Protein AF-A0A6J8AM69-F1 (afdb_monomer_lite)

Structure (mmCIF, N/CA/C/O backbone):
data_AF-A0A6J8AM69-F1
#
_entry.id   AF-A0A6J8AM69-F1
#
loop_
_atom_site.group_PDB
_atom_site.id
_atom_site.type_symbol
_atom_site.label_atom_id
_atom_site.label_alt_id
_atom_site.label_comp_id
_atom_site.label_asym_id
_atom_site.label_entity_id
_atom_site.label_seq_id
_atom_site.pdbx_PDB_ins_code
_atom_site.Cartn_x
_atom_site.Cartn_y
_atom_site.Cartn_z
_atom_site.occupancy
_atom_site.B_iso_or_equiv
_atom_site.auth_seq_id
_atom_site.auth_comp_id
_atom_site.auth_asym_id
_atom_site.auth_atom_id
_atom_site.pdbx_PDB_model_num
ATOM 1 N N . MET A 1 1 ? 6.890 -11.427 -60.049 1.00 40.44 1 MET A N 1
ATOM 2 C CA . MET A 1 1 ? 6.418 -10.603 -61.189 1.00 40.44 1 MET A CA 1
ATOM 3 C C . MET A 1 1 ? 7.578 -10.510 -62.169 1.00 40.44 1 MET A C 1
ATOM 5 O O . MET A 1 1 ? 8.607 -9.987 -61.789 1.00 40.44 1 MET A O 1
ATOM 9 N N . LYS A 1 2 ? 7.628 -11.359 -63.200 1.00 43.06 2 LYS A N 1
ATOM 10 C CA . LYS A 1 2 ? 7.094 -11.147 -64.563 1.00 43.06 2 LYS A CA 1
ATOM 11 C C . LYS A 1 2 ? 7.595 -9.855 -65.239 1.00 43.06 2 LYS A C 1
ATOM 13 O O . LYS A 1 2 ? 7.095 -8.789 -64.921 1.00 43.06 2 LYS A O 1
ATOM 18 N N . VAL A 1 3 ? 8.498 -10.066 -66.207 1.00 47.78 3 VAL A N 1
ATOM 19 C CA . VAL A 1 3 ? 8.502 -9.537 -67.588 1.00 47.78 3 VAL A CA 1
ATOM 20 C C . VAL A 1 3 ? 8.541 -8.016 -67.769 1.00 47.78 3 VAL A C 1
ATOM 22 O O . VAL A 1 3 ? 7.568 -7.333 -67.468 1.00 47.78 3 VAL A O 1
ATOM 25 N N . SER A 1 4 ? 9.598 -7.522 -68.424 1.00 53.22 4 SER A N 1
ATOM 26 C CA . SER A 1 4 ? 9.476 -6.763 -69.685 1.00 53.22 4 SER A CA 1
ATOM 27 C C . SER A 1 4 ? 10.851 -6.532 -70.308 1.00 53.22 4 SER A C 1
ATOM 29 O O . SER A 1 4 ? 11.580 -5.619 -69.923 1.00 53.22 4 SER A O 1
ATOM 31 N N . ASP A 1 5 ? 11.157 -7.377 -71.290 1.00 58.16 5 ASP A N 1
ATOM 32 C CA . ASP A 1 5 ? 12.017 -7.053 -72.422 1.00 58.16 5 ASP A CA 1
ATOM 33 C C . ASP A 1 5 ? 11.471 -5.818 -73.152 1.00 58.16 5 ASP A C 1
ATOM 35 O O . ASP A 1 5 ? 10.254 -5.656 -73.297 1.00 58.16 5 ASP A O 1
ATOM 39 N N . LYS A 1 6 ? 12.365 -4.944 -73.624 1.00 59.25 6 LYS A N 1
ATOM 40 C CA . LYS A 1 6 ? 12.025 -3.949 -74.643 1.00 59.25 6 LYS A CA 1
ATOM 41 C C . LYS A 1 6 ? 13.203 -3.687 -75.578 1.00 59.25 6 LYS A C 1
ATOM 43 O O . LYS A 1 6 ? 14.124 -2.933 -75.280 1.00 59.25 6 LYS A O 1
ATOM 48 N N . ASP A 1 7 ? 13.094 -4.398 -76.685 1.00 56.44 7 ASP A N 1
ATOM 49 C CA . ASP A 1 7 ? 13.580 -4.199 -78.045 1.00 56.44 7 ASP A CA 1
ATOM 50 C C . ASP A 1 7 ? 14.045 -2.788 -78.474 1.00 56.44 7 ASP A C 1
ATOM 52 O O . ASP A 1 7 ? 13.362 -1.782 -78.286 1.00 56.44 7 ASP A O 1
ATOM 56 N N . GLU A 1 8 ? 15.200 -2.802 -79.157 1.00 55.22 8 GLU A N 1
ATOM 57 C CA . GLU A 1 8 ? 15.375 -2.397 -80.565 1.00 55.22 8 GLU A CA 1
ATOM 58 C C . GLU A 1 8 ? 15.240 -0.907 -80.957 1.00 55.22 8 GLU A C 1
ATOM 60 O O . GLU A 1 8 ? 14.166 -0.307 -80.931 1.00 55.22 8 GLU A O 1
ATOM 65 N N . LYS A 1 9 ? 16.341 -0.341 -81.484 1.00 54.78 9 LYS A N 1
ATOM 66 C CA . LYS A 1 9 ? 16.403 0.121 -82.888 1.00 54.78 9 LYS A CA 1
ATOM 67 C C . LYS A 1 9 ? 17.810 0.545 -83.312 1.00 54.78 9 LYS A C 1
ATOM 69 O O . LYS A 1 9 ? 18.352 1.557 -82.870 1.00 54.78 9 LYS A O 1
ATOM 74 N N . GLU A 1 10 ? 18.360 -0.242 -84.234 1.00 53.06 10 GLU A N 1
ATOM 75 C CA . GLU A 1 10 ? 19.444 0.138 -85.134 1.00 53.06 10 GLU A CA 1
ATOM 76 C C . GLU A 1 10 ? 19.032 1.332 -86.010 1.00 53.06 10 GLU A C 1
ATOM 78 O O . GLU A 1 10 ? 17.923 1.387 -86.537 1.00 53.06 10 GLU A O 1
ATOM 83 N N . SER A 1 11 ? 19.966 2.252 -86.248 1.00 57.19 11 SER A N 1
ATOM 84 C CA . SER A 1 11 ? 19.879 3.222 -87.341 1.00 57.19 11 SER A CA 1
ATOM 85 C C . SER A 1 11 ? 21.251 3.366 -87.991 1.00 57.19 11 SER A C 1
ATOM 87 O O . SER A 1 11 ? 22.091 4.162 -87.568 1.00 57.19 11 SER A O 1
ATOM 89 N N . LYS A 1 12 ? 21.468 2.571 -89.045 1.00 57.41 12 LYS A N 1
ATOM 90 C CA . LYS A 1 12 ? 22.507 2.780 -90.058 1.00 57.41 12 LYS A CA 1
ATOM 91 C C . LYS A 1 12 ? 22.137 4.006 -90.890 1.00 57.41 12 LYS A C 1
ATOM 93 O O . LYS A 1 12 ? 21.142 3.973 -91.606 1.00 57.41 12 LYS A O 1
ATOM 98 N N . PHE A 1 13 ? 22.990 5.025 -90.904 1.00 49.12 13 PHE A N 1
ATOM 99 C CA . PHE A 1 13 ? 23.049 5.937 -92.042 1.00 49.12 13 PHE A CA 1
ATOM 100 C C . PHE A 1 13 ? 24.503 6.256 -92.372 1.00 49.12 13 PHE A C 1
ATOM 102 O O . PHE A 1 13 ? 25.265 6.769 -91.555 1.00 49.12 13 PHE A O 1
ATOM 109 N N . THR A 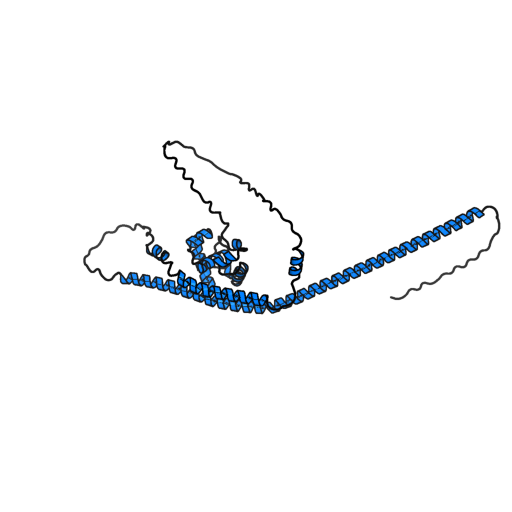1 14 ? 24.889 5.859 -93.578 1.00 51.06 14 THR A N 1
ATOM 110 C CA . THR A 1 14 ? 26.170 6.145 -94.211 1.00 51.06 14 THR A CA 1
ATOM 111 C C . THR A 1 14 ? 26.010 7.435 -94.999 1.00 51.06 14 THR A C 1
ATOM 113 O O . THR A 1 14 ? 25.132 7.507 -95.844 1.00 51.06 14 THR A O 1
ATOM 116 N N . HIS A 1 15 ? 26.873 8.429 -94.790 1.00 46.34 15 HIS A N 1
ATOM 117 C CA . HIS A 1 15 ? 27.193 9.378 -95.854 1.00 46.34 15 HIS A CA 1
ATOM 118 C C . HIS A 1 15 ? 28.668 9.774 -95.817 1.00 46.34 15 HIS A C 1
ATOM 120 O O . HIS A 1 15 ? 29.221 10.232 -94.822 1.00 46.34 15 HIS A O 1
ATOM 126 N N . ARG A 1 16 ? 29.273 9.502 -96.968 1.00 48.53 16 ARG A N 1
ATOM 127 C CA . ARG A 1 16 ? 30.616 9.800 -97.451 1.00 48.53 16 ARG A CA 1
ATOM 128 C C . ARG A 1 16 ? 30.589 11.186 -98.087 1.00 48.53 16 ARG A C 1
ATOM 130 O O . ARG A 1 16 ? 29.687 11.405 -98.890 1.00 48.53 16 ARG A O 1
ATOM 137 N N . SER A 1 17 ? 31.559 12.038 -97.742 1.00 49.06 17 SER A N 1
ATOM 138 C CA . SER A 1 17 ? 32.060 13.285 -98.386 1.00 49.06 17 SER A CA 1
ATOM 139 C C . SER A 1 17 ? 32.723 14.098 -97.259 1.00 49.06 17 SER A C 1
ATOM 141 O O . SER A 1 17 ? 32.190 14.108 -96.160 1.00 49.06 17 SER A O 1
ATOM 143 N N . GLU A 1 18 ? 33.868 14.761 -97.333 1.00 42.94 18 GLU A N 1
ATOM 144 C CA . GLU A 1 18 ? 34.784 15.156 -98.396 1.00 42.94 18 GLU A CA 1
ATOM 145 C C . GLU A 1 18 ? 36.127 15.477 -97.715 1.00 42.94 18 GLU A C 1
ATOM 147 O O . GLU A 1 18 ? 36.185 15.883 -96.551 1.00 42.94 18 GLU A O 1
ATOM 152 N N . ALA A 1 19 ? 37.223 15.261 -98.435 1.00 49.31 19 ALA A N 1
ATOM 153 C CA . ALA A 1 19 ? 38.556 15.673 -98.028 1.00 49.31 19 ALA A CA 1
ATOM 154 C C . ALA A 1 19 ? 38.743 17.170 -98.308 1.00 49.31 19 ALA A C 1
ATOM 156 O O . ALA A 1 19 ? 38.397 17.594 -99.400 1.00 49.31 19 ALA A O 1
ATOM 157 N N . HIS A 1 20 ? 39.329 17.930 -97.374 1.00 48.69 20 HIS A N 1
ATOM 158 C CA . HIS A 1 20 ? 40.369 18.954 -97.598 1.00 48.69 20 HIS A CA 1
ATOM 159 C C . HIS A 1 20 ? 40.690 19.723 -96.299 1.00 48.69 20 HIS A C 1
ATOM 161 O O . HIS A 1 20 ? 39.883 19.788 -95.381 1.00 48.69 20 HIS A O 1
ATOM 167 N N . SER A 1 21 ? 41.896 20.302 -96.248 1.00 49.06 21 SER A N 1
ATOM 168 C CA . SER A 1 21 ? 42.502 21.074 -95.146 1.00 49.06 21 SER A CA 1
ATOM 169 C C . SER A 1 21 ? 43.199 20.265 -94.040 1.00 49.06 21 SER A C 1
ATOM 171 O O . SER A 1 21 ? 42.748 20.124 -92.904 1.00 49.06 21 SER A O 1
ATOM 173 N N . ARG A 1 22 ? 44.384 19.748 -94.383 1.00 52.44 22 ARG A N 1
ATOM 174 C CA . ARG A 1 22 ? 45.437 19.414 -93.419 1.00 52.44 22 ARG A CA 1
ATOM 175 C C . ARG A 1 22 ? 46.395 20.596 -93.371 1.00 52.44 22 ARG A C 1
ATOM 177 O O . ARG A 1 22 ? 46.892 20.938 -94.432 1.00 52.44 22 ARG A O 1
ATOM 184 N N . THR A 1 23 ? 46.636 21.100 -92.155 1.00 52.56 23 THR A N 1
ATOM 185 C CA . THR A 1 23 ? 47.917 21.579 -91.572 1.00 52.56 23 THR A CA 1
ATOM 186 C C . THR A 1 23 ? 47.772 22.821 -90.670 1.00 52.56 23 THR A C 1
ATOM 188 O O . THR A 1 23 ? 48.459 23.812 -90.865 1.00 52.56 23 THR A O 1
ATOM 191 N N . SER A 1 24 ? 46.948 22.760 -89.608 1.00 52.12 24 SER A N 1
ATOM 192 C CA . SER A 1 24 ? 47.214 23.547 -88.371 1.00 52.12 24 SER A CA 1
ATOM 193 C C . SER A 1 24 ? 46.508 23.065 -87.077 1.00 52.12 24 SER A C 1
ATOM 195 O O . SER A 1 24 ? 46.644 23.698 -86.034 1.00 52.12 24 SER A O 1
ATOM 197 N N . SER A 1 25 ? 45.797 21.925 -87.069 1.00 55.19 25 SER A N 1
ATOM 198 C CA . SER A 1 25 ? 44.870 21.543 -85.978 1.00 55.19 25 SER A CA 1
ATOM 199 C C . SER A 1 25 ? 45.362 20.476 -84.978 1.00 55.19 25 SER A C 1
ATOM 201 O O . SER A 1 25 ? 44.612 20.097 -84.073 1.00 55.19 25 SER A O 1
ATOM 203 N N . ASN A 1 26 ? 46.611 19.997 -85.068 1.00 57.78 26 ASN A N 1
ATOM 204 C CA . ASN A 1 26 ? 47.098 18.899 -84.211 1.00 57.78 26 ASN A CA 1
ATOM 205 C C . ASN A 1 26 ? 47.024 19.212 -82.703 1.00 57.78 26 ASN A C 1
ATOM 207 O O . ASN A 1 26 ? 46.721 18.315 -81.917 1.00 57.78 26 ASN A O 1
ATOM 211 N N . SER A 1 27 ? 47.206 20.476 -82.307 1.00 61.72 27 SER A N 1
ATOM 212 C CA . SER A 1 27 ? 47.068 20.919 -80.909 1.00 61.72 27 SER A CA 1
ATOM 213 C C . SER A 1 27 ? 45.630 20.766 -80.378 1.00 61.72 27 SER A C 1
ATOM 215 O O . SER A 1 27 ? 45.413 20.264 -79.273 1.00 61.72 27 SER A O 1
ATOM 217 N N . SER A 1 28 ? 44.627 21.090 -81.204 1.00 71.00 28 SER A N 1
ATOM 218 C CA . SER A 1 28 ? 43.207 21.022 -80.829 1.00 71.00 28 SER A CA 1
ATOM 219 C C . SER A 1 28 ? 42.728 19.576 -80.618 1.00 71.00 28 SER A C 1
ATOM 221 O O . SER A 1 28 ? 42.048 19.279 -79.635 1.00 71.00 28 SER A O 1
ATOM 223 N N . SER A 1 29 ? 43.167 18.630 -81.459 1.00 78.38 29 SER A N 1
ATOM 224 C CA . SER A 1 29 ? 42.761 17.217 -81.329 1.00 78.38 29 SER A CA 1
ATOM 225 C C . SER A 1 29 ? 43.276 16.548 -80.044 1.00 78.38 29 SER A C 1
ATOM 227 O O . SER A 1 29 ? 42.590 15.717 -79.443 1.00 78.38 29 SER A O 1
ATOM 229 N N . VAL A 1 30 ? 44.471 16.936 -79.584 1.00 82.94 30 VAL A N 1
ATOM 230 C CA . VAL A 1 30 ? 45.068 16.424 -78.344 1.00 82.94 30 VAL A CA 1
ATOM 231 C C . VAL A 1 30 ? 44.323 16.972 -77.130 1.00 82.94 30 VAL A C 1
ATOM 233 O O . VAL A 1 30 ? 44.068 16.223 -76.187 1.00 82.94 30 VAL A O 1
ATOM 236 N N . ALA A 1 31 ? 43.921 18.245 -77.165 1.00 84.19 31 ALA A N 1
ATOM 237 C CA . ALA A 1 31 ? 43.108 18.851 -76.115 1.00 84.19 31 ALA A CA 1
ATOM 238 C C . ALA A 1 31 ? 41.734 18.166 -75.984 1.00 84.19 31 ALA A C 1
ATOM 240 O O . ALA A 1 31 ? 41.327 17.832 -74.872 1.00 84.19 31 ALA A O 1
ATOM 241 N N . ILE A 1 32 ? 41.068 17.856 -77.105 1.00 87.69 32 ILE A N 1
ATOM 242 C CA . ILE A 1 32 ? 39.774 17.148 -77.113 1.00 87.69 32 ILE A CA 1
ATOM 243 C C . ILE A 1 32 ? 39.905 15.742 -76.512 1.00 87.69 32 ILE A C 1
ATOM 245 O O . ILE A 1 32 ? 39.119 15.367 -75.645 1.00 87.69 32 ILE A O 1
ATOM 249 N N . ARG A 1 33 ? 40.931 14.969 -76.899 1.00 88.25 33 ARG A N 1
ATOM 250 C CA . ARG A 1 33 ? 41.162 13.623 -76.337 1.00 88.25 33 ARG A CA 1
ATOM 251 C C . ARG A 1 33 ? 41.492 13.659 -74.845 1.00 88.25 33 ARG A C 1
ATOM 253 O O . ARG A 1 33 ? 41.030 12.796 -74.101 1.00 88.25 33 ARG A O 1
ATOM 260 N N . LYS A 1 34 ? 42.277 14.647 -74.397 1.00 93.12 34 LYS A N 1
ATOM 261 C CA . LYS A 1 34 ? 42.578 14.842 -72.970 1.00 93.12 34 LYS A CA 1
ATOM 262 C C . LYS A 1 34 ? 41.313 15.164 -72.176 1.00 93.12 34 LYS A C 1
ATOM 264 O O . LYS A 1 34 ? 41.104 14.556 -71.131 1.00 93.12 34 LYS A O 1
ATOM 269 N N . ARG A 1 35 ? 40.453 16.046 -72.695 1.00 93.06 35 ARG A N 1
ATOM 270 C CA . ARG A 1 35 ? 39.167 16.388 -72.077 1.00 93.06 35 ARG A CA 1
ATOM 271 C C . ARG A 1 35 ? 38.227 15.185 -72.011 1.00 93.06 35 ARG A C 1
ATOM 273 O O . ARG A 1 35 ? 37.758 14.866 -70.930 1.00 93.06 35 ARG A O 1
ATOM 280 N N . ALA A 1 36 ? 38.057 14.453 -73.112 1.00 94.12 36 ALA A N 1
ATOM 281 C CA . ALA A 1 36 ? 37.235 13.242 -73.136 1.00 94.12 36 ALA A CA 1
ATOM 282 C C . ALA A 1 36 ? 37.737 12.173 -72.146 1.00 94.12 36 ALA A C 1
ATOM 284 O O . ALA A 1 36 ? 36.945 11.514 -71.478 1.00 94.12 36 ALA A O 1
ATOM 285 N N . LYS A 1 37 ? 39.062 12.018 -71.997 1.00 96.31 37 LYS A N 1
ATOM 286 C CA . LYS A 1 37 ? 39.650 11.105 -71.004 1.00 96.31 37 LYS A CA 1
ATOM 287 C C . LYS A 1 37 ? 39.407 11.577 -69.566 1.00 96.31 37 LYS A C 1
ATOM 289 O O . LYS A 1 37 ? 39.153 10.740 -68.704 1.00 96.31 37 LYS A O 1
ATOM 294 N N . ALA A 1 38 ? 39.490 12.882 -69.308 1.00 95.50 38 ALA A N 1
ATOM 295 C CA . ALA A 1 38 ? 39.194 13.458 -67.998 1.00 95.50 38 ALA A CA 1
ATOM 296 C C . ALA A 1 38 ? 37.706 13.305 -67.638 1.00 95.50 38 ALA A C 1
ATOM 298 O O . ALA A 1 38 ? 37.397 12.839 -66.547 1.00 95.50 38 ALA A O 1
ATOM 299 N N . GLU A 1 39 ? 36.801 13.589 -68.576 1.00 96.12 39 GLU A N 1
ATOM 300 C CA . GLU A 1 39 ? 35.353 13.410 -68.405 1.00 96.12 39 GLU A CA 1
ATOM 301 C C . GLU A 1 39 ? 34.995 11.931 -68.171 1.00 96.12 39 GLU A C 1
ATOM 303 O O . GLU A 1 39 ? 34.241 11.613 -67.254 1.00 96.12 39 GLU A O 1
ATOM 308 N N . ALA A 1 40 ? 35.609 10.996 -68.907 1.00 95.62 40 ALA A N 1
ATOM 309 C CA . ALA A 1 40 ? 35.416 9.562 -68.676 1.00 95.62 40 ALA A CA 1
ATOM 310 C C . ALA A 1 40 ? 35.952 9.096 -67.308 1.00 95.62 40 ALA A C 1
ATOM 312 O O . ALA A 1 40 ? 35.358 8.222 -66.677 1.00 95.62 40 ALA A O 1
ATOM 313 N N . ALA A 1 41 ? 37.070 9.659 -66.838 1.00 96.75 41 ALA A N 1
ATOM 314 C CA . ALA A 1 41 ? 37.590 9.374 -65.503 1.00 96.75 41 ALA A CA 1
ATOM 315 C C . ALA A 1 41 ? 36.663 9.927 -64.408 1.00 96.75 41 ALA A C 1
ATOM 317 O O . ALA A 1 41 ? 36.401 9.231 -63.428 1.00 96.75 41 ALA A O 1
ATOM 318 N N . GLN A 1 42 ? 36.115 11.129 -64.604 1.00 97.06 42 GLN A N 1
ATOM 319 C CA . GLN A 1 42 ? 35.151 11.742 -63.691 1.00 97.06 42 GLN A CA 1
ATOM 320 C C . GLN A 1 42 ? 33.849 10.933 -63.617 1.00 97.06 42 GLN A C 1
ATOM 322 O O . GLN A 1 42 ? 33.389 10.639 -62.519 1.00 97.06 42 GLN A O 1
ATOM 327 N N . ALA A 1 43 ? 33.309 10.488 -64.756 1.00 96.38 43 ALA A N 1
ATOM 328 C CA . ALA A 1 43 ? 32.108 9.652 -64.791 1.00 96.38 43 ALA A CA 1
ATOM 329 C C . ALA A 1 43 ? 32.309 8.307 -64.068 1.00 96.38 43 ALA A C 1
ATOM 331 O O . ALA A 1 43 ? 31.423 7.842 -63.355 1.00 96.38 43 ALA A O 1
ATOM 332 N N . LYS A 1 44 ? 33.492 7.688 -64.205 1.00 96.81 44 LYS A N 1
ATOM 333 C CA . LYS A 1 44 ? 33.837 6.460 -63.466 1.00 96.81 44 LYS A CA 1
ATOM 334 C C . LYS A 1 44 ? 33.930 6.695 -61.962 1.00 96.81 44 LYS A C 1
ATOM 336 O O . LYS A 1 44 ? 33.449 5.865 -61.196 1.00 96.81 44 LYS A O 1
ATOM 341 N N . LEU A 1 45 ? 34.537 7.807 -61.547 1.00 97.69 45 LEU A N 1
ATOM 342 C CA . LEU A 1 45 ? 34.620 8.177 -60.138 1.00 97.69 45 LEU A CA 1
ATOM 343 C C . LEU A 1 45 ? 33.222 8.429 -59.557 1.00 97.69 45 LEU A C 1
ATOM 345 O O . LEU A 1 45 ? 32.907 7.910 -58.493 1.00 97.69 45 LEU A O 1
ATOM 349 N N . GLU A 1 46 ? 32.367 9.156 -60.279 1.00 97.88 46 GLU A N 1
ATOM 350 C CA . GLU A 1 46 ? 30.987 9.418 -59.865 1.00 97.88 46 GLU A CA 1
ATOM 351 C C . GLU A 1 46 ? 30.171 8.123 -59.745 1.00 97.88 46 GLU A C 1
ATOM 353 O O . GLU A 1 46 ? 29.432 7.945 -58.777 1.00 97.88 46 GLU A O 1
ATOM 358 N N . PHE A 1 47 ? 30.331 7.187 -60.687 1.00 97.81 47 PHE A N 1
ATOM 359 C CA . PHE A 1 47 ? 29.682 5.878 -60.614 1.00 97.81 47 PHE A CA 1
ATOM 360 C C . PHE A 1 47 ? 30.149 5.077 -59.391 1.00 97.81 47 PHE A C 1
ATOM 362 O O . PHE A 1 47 ? 29.316 4.563 -58.649 1.00 97.81 47 PHE A O 1
ATOM 369 N N . ALA A 1 48 ? 31.460 5.038 -59.132 1.00 97.81 48 ALA A N 1
ATOM 370 C CA . ALA A 1 48 ? 32.016 4.364 -57.961 1.00 97.81 48 ALA A CA 1
ATOM 371 C C . ALA A 1 48 ? 31.529 4.989 -56.639 1.00 97.81 48 ALA A C 1
ATOM 373 O O . ALA A 1 48 ? 31.232 4.268 -55.689 1.00 97.81 48 ALA A O 1
ATOM 374 N N . MET A 1 49 ? 31.391 6.320 -56.580 1.00 98.12 49 MET A N 1
ATOM 375 C CA . MET A 1 49 ? 30.820 7.013 -55.419 1.00 98.12 49 MET A CA 1
ATOM 376 C C . MET A 1 49 ? 29.346 6.647 -55.207 1.00 98.12 49 MET A C 1
ATOM 378 O O . MET A 1 49 ? 28.969 6.280 -54.096 1.00 98.12 49 MET A O 1
ATOM 382 N N . LYS A 1 50 ? 28.524 6.668 -56.267 1.00 98.00 50 LYS A N 1
ATOM 383 C CA . LYS A 1 50 ? 27.106 6.271 -56.190 1.00 98.00 50 LYS A CA 1
ATOM 384 C C . LYS A 1 50 ? 26.936 4.814 -55.766 1.00 98.00 50 LYS A C 1
ATOM 386 O O . LYS A 1 50 ? 26.035 4.506 -54.991 1.00 98.00 50 LYS A O 1
ATOM 391 N N . GLU A 1 51 ? 27.792 3.921 -56.254 1.00 98.12 51 GLU A N 1
ATOM 392 C CA . GLU A 1 51 ? 27.779 2.514 -55.858 1.00 98.12 51 GLU A CA 1
ATOM 393 C C . GLU A 1 51 ? 28.139 2.341 -54.376 1.00 98.12 51 GLU A C 1
ATOM 395 O O . GLU A 1 51 ? 27.432 1.635 -53.654 1.00 98.12 51 GLU A O 1
ATOM 400 N N . ALA A 1 52 ? 29.176 3.034 -53.895 1.00 98.25 52 ALA A N 1
ATOM 401 C CA . ALA A 1 52 ? 29.549 3.025 -52.483 1.00 98.25 52 ALA A CA 1
ATOM 402 C C . ALA A 1 52 ? 28.430 3.583 -51.584 1.00 98.25 52 ALA A C 1
ATOM 404 O O . ALA A 1 52 ? 28.153 3.021 -50.523 1.00 98.25 52 ALA A O 1
ATOM 405 N N . ASP A 1 53 ? 27.747 4.648 -52.007 1.00 97.88 53 ASP A N 1
ATOM 406 C CA . ASP A 1 53 ? 26.625 5.220 -51.257 1.00 97.88 53 ASP A CA 1
ATOM 407 C C . ASP A 1 53 ? 25.408 4.287 -51.240 1.00 97.88 53 ASP A C 1
ATOM 409 O O . ASP A 1 53 ? 24.779 4.113 -50.194 1.00 97.88 53 ASP A O 1
ATOM 413 N N . LEU A 1 54 ? 25.118 3.601 -52.350 1.00 97.88 54 LEU A N 1
ATOM 414 C CA . LEU A 1 54 ? 24.072 2.579 -52.396 1.00 97.88 54 LEU A CA 1
ATOM 415 C C . LEU A 1 54 ? 24.394 1.399 -51.466 1.00 97.88 54 LEU A C 1
ATOM 417 O O . LEU A 1 54 ? 23.504 0.890 -50.784 1.00 97.88 54 LEU A O 1
ATOM 421 N N . GLN A 1 55 ? 25.655 0.964 -51.411 1.00 97.56 55 GLN A N 1
ATOM 422 C CA . GLN A 1 55 ? 26.087 -0.086 -50.484 1.00 97.56 55 GLN A CA 1
ATOM 423 C C . GLN A 1 55 ? 25.940 0.352 -49.022 1.00 97.56 55 GLN A C 1
ATOM 425 O O . GLN A 1 55 ? 25.421 -0.417 -48.213 1.00 97.56 55 GLN A O 1
ATOM 430 N N . LYS A 1 56 ? 26.301 1.599 -48.688 1.00 98.19 56 LYS A N 1
ATOM 431 C CA . LYS A 1 56 ? 26.077 2.162 -47.346 1.00 98.19 56 LYS A CA 1
ATOM 432 C C . LYS A 1 56 ? 24.594 2.203 -46.980 1.00 98.19 56 LYS A C 1
ATOM 434 O O . LYS A 1 56 ? 24.240 1.824 -45.869 1.00 98.19 56 LYS A O 1
ATOM 439 N N . GLN A 1 57 ? 23.723 2.613 -47.905 1.00 97.88 57 GLN A N 1
ATOM 440 C CA . GLN A 1 57 ? 22.274 2.626 -47.672 1.00 97.88 57 GLN A CA 1
ATOM 441 C C . GLN A 1 57 ? 21.719 1.219 -47.424 1.00 97.88 57 GLN A C 1
ATOM 443 O O . GLN A 1 57 ? 20.919 1.033 -46.511 1.00 97.88 57 GLN A O 1
ATOM 448 N N . LYS A 1 58 ? 22.170 0.215 -48.187 1.00 98.12 58 LYS A N 1
ATOM 449 C CA . LYS A 1 58 ? 21.770 -1.185 -47.974 1.00 98.12 58 LYS A CA 1
ATOM 450 C C . LYS A 1 58 ? 22.223 -1.712 -46.613 1.00 98.12 58 LYS A C 1
ATOM 452 O O . LYS A 1 58 ? 21.408 -2.286 -45.900 1.00 98.12 58 LYS A O 1
ATOM 457 N N . ALA A 1 59 ? 23.482 -1.471 -46.240 1.00 98.19 59 ALA A N 1
ATOM 458 C CA . ALA A 1 59 ? 24.011 -1.875 -44.938 1.00 98.19 59 ALA A CA 1
ATOM 459 C C . ALA A 1 59 ? 23.244 -1.212 -43.782 1.00 98.19 59 ALA A C 1
ATOM 461 O O . ALA A 1 59 ? 22.916 -1.873 -42.801 1.00 98.19 59 ALA A O 1
ATOM 462 N N . TYR A 1 60 ? 22.889 0.068 -43.930 1.00 98.25 60 TYR A N 1
ATOM 463 C CA . TYR A 1 60 ? 22.085 0.791 -42.947 1.00 98.25 60 TYR A CA 1
ATOM 464 C C . TYR A 1 60 ? 20.678 0.194 -42.784 1.00 98.25 60 TYR A C 1
ATOM 466 O O . TYR A 1 60 ? 20.213 0.020 -41.660 1.00 98.25 60 TYR A O 1
ATOM 474 N N . ILE A 1 61 ? 20.002 -0.155 -43.884 1.00 97.56 61 ILE A N 1
ATOM 475 C CA . ILE A 1 61 ? 18.676 -0.795 -43.830 1.00 97.56 61 ILE A CA 1
ATOM 476 C C . ILE A 1 61 ? 18.767 -2.165 -43.146 1.00 97.56 61 ILE A C 1
ATOM 478 O O . ILE A 1 61 ? 17.977 -2.448 -42.248 1.00 97.56 61 ILE A O 1
ATOM 482 N N . GLU A 1 62 ? 19.758 -2.984 -43.508 1.00 98.19 62 GLU A N 1
ATOM 483 C CA . GLU A 1 62 ? 19.965 -4.304 -42.900 1.00 98.19 62 GLU A CA 1
ATOM 484 C C . GLU A 1 62 ? 20.244 -4.203 -41.389 1.00 98.19 62 GLU A C 1
ATOM 486 O O . GLU A 1 62 ? 19.737 -4.999 -40.595 1.00 98.19 62 GLU A O 1
ATOM 491 N N . GLU A 1 63 ? 21.022 -3.206 -40.960 1.00 98.00 63 GLU A N 1
ATOM 492 C CA . GLU A 1 63 ? 21.269 -2.943 -39.541 1.00 98.00 63 GLU A CA 1
ATOM 493 C C . GLU A 1 63 ? 19.982 -2.541 -38.803 1.00 98.00 63 GLU A C 1
ATOM 495 O O . GLU A 1 63 ? 19.699 -3.071 -37.726 1.00 98.00 63 GLU A O 1
ATOM 500 N N . GLN A 1 64 ? 19.154 -1.672 -39.393 1.00 97.69 64 GLN A N 1
ATOM 501 C CA . GLN A 1 64 ? 17.862 -1.292 -38.811 1.00 97.69 64 GLN A CA 1
ATOM 502 C C . GLN A 1 64 ? 16.910 -2.487 -38.686 1.00 97.69 64 GLN A C 1
ATOM 504 O O . GLN A 1 64 ? 16.242 -2.630 -37.660 1.00 97.69 64 GLN A O 1
ATOM 509 N N . GLU A 1 65 ? 16.877 -3.380 -39.676 1.00 98.06 65 GLU A N 1
ATOM 510 C CA . GLU A 1 65 ? 16.073 -4.606 -39.625 1.00 98.06 65 GLU A CA 1
ATOM 511 C C . GLU A 1 65 ? 16.548 -5.561 -38.522 1.00 98.06 65 GLU A C 1
ATOM 513 O O . GLU A 1 65 ? 15.722 -6.116 -37.793 1.00 98.06 65 GLU A O 1
ATOM 518 N N . LYS A 1 66 ? 17.867 -5.702 -38.328 1.00 97.81 66 LYS A N 1
ATOM 519 C CA . LYS A 1 66 ? 18.442 -6.488 -37.220 1.00 97.81 66 LYS A CA 1
ATOM 520 C C . LYS A 1 66 ? 18.098 -5.895 -35.856 1.00 97.81 66 LYS A C 1
ATOM 522 O O . LYS A 1 66 ? 17.734 -6.624 -34.935 1.00 97.81 66 LYS A O 1
ATOM 527 N N . VAL A 1 67 ? 18.171 -4.573 -35.713 1.00 97.81 67 VAL A N 1
ATOM 528 C CA . VAL A 1 67 ? 17.792 -3.891 -34.466 1.00 97.81 67 VAL A CA 1
ATOM 529 C C . VAL A 1 67 ? 16.291 -4.028 -34.200 1.00 97.81 67 VAL A C 1
ATOM 531 O O . VAL A 1 67 ? 15.884 -4.260 -33.059 1.00 97.81 67 VAL A O 1
ATOM 534 N N . ALA A 1 68 ? 15.453 -3.910 -35.231 1.00 97.06 68 ALA A N 1
ATOM 535 C CA . ALA A 1 68 ? 14.011 -4.086 -35.106 1.00 97.06 68 ALA A CA 1
ATOM 536 C C . ALA A 1 68 ? 13.654 -5.524 -34.703 1.00 97.06 68 ALA A C 1
ATOM 538 O O . ALA A 1 68 ? 12.891 -5.715 -33.755 1.00 97.06 68 ALA A O 1
ATOM 539 N N . SER A 1 69 ? 14.247 -6.531 -35.350 1.00 97.38 69 SER A N 1
ATOM 540 C CA . SER A 1 69 ? 13.985 -7.939 -35.042 1.00 97.38 69 SER A CA 1
ATOM 541 C C . SER A 1 69 ? 14.439 -8.306 -33.625 1.00 97.38 69 SER A C 1
ATOM 543 O O . SER A 1 69 ? 13.660 -8.901 -32.876 1.00 97.38 69 SER A O 1
ATOM 545 N N . ALA A 1 70 ? 15.614 -7.837 -33.190 1.00 97.25 70 ALA A N 1
ATOM 546 C CA . ALA A 1 70 ? 16.087 -7.999 -31.814 1.00 97.25 70 ALA A CA 1
ATOM 547 C C . ALA A 1 70 ? 15.111 -7.386 -30.793 1.00 97.25 70 ALA A C 1
ATOM 549 O O . ALA A 1 70 ? 14.738 -8.049 -29.827 1.00 97.25 70 ALA A O 1
ATOM 550 N N . LYS A 1 71 ? 14.611 -6.166 -31.040 1.00 97.19 71 LYS A N 1
ATOM 551 C CA . LYS A 1 71 ? 13.606 -5.518 -30.174 1.00 97.19 71 LYS A CA 1
ATOM 552 C C . LYS A 1 71 ? 12.283 -6.284 -30.118 1.00 97.19 71 LYS A C 1
ATOM 554 O O . LYS A 1 71 ? 11.629 -6.296 -29.078 1.00 97.19 71 LYS A O 1
ATOM 559 N N . THR A 1 72 ? 11.848 -6.899 -31.220 1.00 95.94 72 THR A N 1
ATOM 560 C CA . THR A 1 72 ? 10.632 -7.731 -31.196 1.00 95.94 72 THR A CA 1
ATOM 561 C C . THR A 1 72 ? 10.835 -9.019 -30.406 1.00 95.94 72 THR A C 1
ATOM 563 O O . THR A 1 72 ? 9.931 -9.437 -29.684 1.00 95.94 72 THR A O 1
ATOM 566 N N . PHE A 1 73 ? 12.028 -9.613 -30.484 1.00 96.38 73 PHE A N 1
ATOM 567 C CA . PHE A 1 73 ? 12.372 -10.818 -29.741 1.00 96.38 73 PHE A CA 1
ATOM 568 C C . PHE A 1 73 ? 12.405 -10.562 -28.229 1.00 96.38 73 PHE A C 1
ATOM 570 O O . PHE A 1 73 ? 11.800 -11.321 -27.476 1.00 96.38 73 PHE A O 1
ATOM 577 N N . THR A 1 74 ? 13.019 -9.460 -27.783 1.00 95.00 74 THR A N 1
ATOM 578 C CA . THR A 1 74 ? 13.051 -9.105 -26.354 1.00 95.00 74 THR A CA 1
ATOM 579 C C . THR A 1 74 ? 11.656 -8.829 -25.805 1.00 95.00 74 THR A C 1
ATOM 581 O O . THR A 1 74 ? 11.289 -9.391 -24.780 1.00 95.00 74 THR A O 1
ATOM 584 N N . LYS A 1 75 ? 10.831 -8.052 -26.522 1.00 97.31 75 LYS A N 1
ATOM 585 C CA . LYS A 1 75 ? 9.441 -7.784 -26.113 1.00 97.31 75 LYS A CA 1
ATOM 586 C C . LYS A 1 75 ? 8.604 -9.056 -26.018 1.00 97.31 75 LYS A C 1
ATOM 588 O O . LYS A 1 75 ? 7.768 -9.180 -25.130 1.00 97.31 75 LYS A O 1
ATOM 593 N N . LYS A 1 76 ? 8.809 -10.004 -26.936 1.00 97.81 76 LYS A N 1
ATOM 594 C CA . LYS A 1 76 ? 8.121 -11.297 -26.889 1.00 97.81 76 LYS A CA 1
ATOM 595 C C . LYS A 1 76 ? 8.520 -12.087 -25.638 1.00 97.81 76 LYS A C 1
ATOM 597 O O . LYS A 1 76 ? 7.634 -12.591 -24.958 1.00 97.81 76 LYS A O 1
ATOM 602 N N . ALA A 1 77 ? 9.814 -12.149 -25.326 1.00 96.19 77 ALA A N 1
ATOM 603 C CA . ALA A 1 77 ? 10.311 -12.824 -24.128 1.00 96.19 77 ALA A CA 1
ATOM 604 C C . ALA A 1 77 ? 9.798 -12.169 -22.828 1.00 96.19 77 ALA A C 1
ATOM 606 O O . ALA A 1 77 ? 9.424 -12.871 -21.894 1.00 96.19 77 ALA A O 1
ATOM 607 N N . GLU A 1 78 ? 9.714 -10.834 -22.781 1.00 97.44 78 GLU A N 1
ATOM 608 C CA . GLU A 1 78 ? 9.136 -10.095 -21.647 1.00 97.44 78 GLU A CA 1
ATOM 609 C C . GLU A 1 78 ? 7.653 -10.433 -21.430 1.00 97.44 78 GLU A C 1
ATOM 611 O O . GLU A 1 78 ? 7.245 -10.728 -20.307 1.00 97.44 78 GLU A O 1
ATOM 616 N N . LEU A 1 79 ? 6.853 -10.447 -22.503 1.00 97.69 79 LEU A N 1
ATOM 617 C CA . LEU A 1 79 ? 5.431 -10.803 -22.432 1.00 97.69 79 LEU A CA 1
ATOM 618 C C . LEU A 1 79 ? 5.212 -12.262 -22.008 1.00 97.69 79 LEU A C 1
ATOM 620 O O . LEU A 1 79 ? 4.264 -12.560 -21.282 1.00 97.69 79 LEU A O 1
ATOM 624 N N . GLU A 1 80 ? 6.078 -13.173 -22.450 1.00 97.88 80 GLU A N 1
ATOM 625 C CA . GLU A 1 80 ? 6.030 -14.585 -22.063 1.00 97.88 80 GLU A CA 1
ATOM 626 C C . GLU A 1 80 ? 6.342 -14.766 -20.569 1.00 97.88 80 GLU A C 1
ATOM 628 O O . GLU A 1 80 ? 5.579 -15.423 -19.858 1.00 97.88 80 GLU A O 1
ATOM 633 N N . ALA A 1 81 ? 7.367 -14.079 -20.053 1.00 96.50 81 ALA A N 1
ATOM 634 C CA . ALA A 1 81 ? 7.685 -14.072 -18.625 1.00 96.50 81 ALA A CA 1
ATOM 635 C C . ALA A 1 81 ? 6.551 -13.472 -17.767 1.00 96.50 81 ALA A C 1
ATOM 637 O O . ALA A 1 81 ? 6.223 -13.992 -16.695 1.00 96.50 81 ALA A O 1
ATOM 638 N N . GLU A 1 82 ? 5.904 -12.398 -18.232 1.00 96.44 82 GLU A N 1
ATOM 639 C CA . GLU A 1 82 ? 4.758 -11.800 -17.536 1.00 96.44 82 GLU A CA 1
ATOM 640 C C . GLU A 1 82 ? 3.557 -12.760 -17.485 1.00 96.44 82 GLU A C 1
ATOM 642 O O . GLU A 1 82 ? 2.887 -12.888 -16.450 1.00 96.44 82 GLU A O 1
ATOM 647 N N . LEU A 1 83 ? 3.310 -13.493 -18.575 1.00 97.25 83 LEU A N 1
ATOM 648 C CA . LEU A 1 83 ? 2.254 -14.497 -18.643 1.00 97.25 83 LEU A CA 1
ATOM 649 C C . LEU A 1 83 ? 2.494 -15.637 -17.642 1.00 97.25 83 LEU A C 1
ATOM 651 O O . LEU A 1 83 ? 1.567 -16.019 -16.914 1.00 97.25 83 LEU A O 1
ATOM 655 N N . GLU A 1 84 ? 3.722 -16.147 -17.548 1.00 97.56 84 GLU A N 1
ATOM 656 C CA . GLU A 1 84 ? 4.092 -17.176 -16.571 1.00 97.56 84 GLU A CA 1
ATOM 657 C C . GLU A 1 84 ? 3.893 -16.689 -15.131 1.00 97.56 84 GLU A C 1
ATOM 659 O O . GLU A 1 84 ? 3.234 -17.358 -14.325 1.00 97.56 84 GLU A O 1
ATOM 664 N N . LEU A 1 85 ? 4.355 -15.477 -14.819 1.00 94.56 85 LEU A N 1
ATOM 665 C CA . LEU A 1 85 ? 4.222 -14.885 -13.488 1.00 94.56 85 LEU A CA 1
ATOM 666 C C . LEU A 1 85 ? 2.748 -14.676 -13.106 1.00 94.56 85 LEU A C 1
ATOM 668 O O . LEU A 1 85 ? 2.333 -14.967 -11.978 1.00 94.56 85 LEU A O 1
ATOM 672 N N . SER A 1 86 ? 1.918 -14.238 -14.056 1.00 90.25 86 SER A N 1
ATOM 673 C CA . SER A 1 86 ? 0.471 -14.113 -13.852 1.00 90.25 86 SER A CA 1
ATOM 674 C C . SER A 1 86 ? -0.190 -15.466 -13.555 1.00 90.25 86 SER A C 1
ATOM 676 O O . SER A 1 86 ? -1.079 -15.561 -12.701 1.00 90.25 86 SER A O 1
A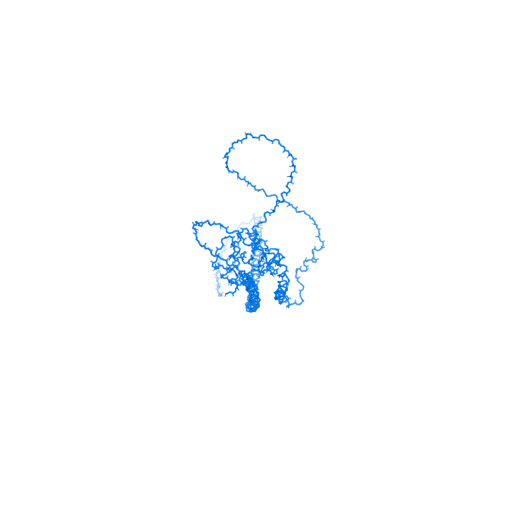TOM 678 N N . THR A 1 87 ? 0.284 -16.533 -14.200 1.00 95.56 87 THR A N 1
ATOM 679 C CA . THR A 1 87 ? -0.215 -17.898 -14.014 1.00 95.56 87 THR A CA 1
ATOM 680 C C . THR A 1 87 ? 0.152 -18.428 -12.631 1.00 95.56 87 THR A C 1
ATOM 682 O O . THR A 1 87 ? -0.703 -18.992 -11.942 1.00 95.56 87 THR A O 1
ATOM 685 N N . ILE A 1 88 ? 1.382 -18.178 -12.174 1.00 93.62 88 ILE A N 1
ATOM 686 C CA . ILE A 1 88 ? 1.830 -18.510 -10.815 1.00 93.62 88 ILE A CA 1
ATOM 687 C C . ILE A 1 88 ? 0.977 -17.773 -9.774 1.00 93.62 88 ILE A C 1
ATOM 689 O O . ILE A 1 88 ? 0.415 -18.410 -8.880 1.00 93.62 88 ILE A O 1
ATOM 693 N N . ARG A 1 89 ? 0.777 -16.455 -9.926 1.00 84.94 89 ARG A N 1
ATOM 694 C CA . ARG A 1 89 ? -0.069 -15.662 -9.011 1.00 84.94 89 ARG A CA 1
ATOM 695 C C . ARG A 1 89 ? -1.504 -16.188 -8.941 1.00 84.94 89 ARG A C 1
ATOM 697 O O . ARG A 1 89 ? -2.079 -16.268 -7.854 1.00 84.94 89 ARG A O 1
ATOM 704 N N . ARG A 1 90 ? -2.091 -16.580 -10.079 1.00 90.75 90 ARG A N 1
ATOM 705 C CA . ARG A 1 90 ? -3.436 -17.185 -10.123 1.00 90.75 90 ARG A CA 1
ATOM 706 C C . ARG A 1 90 ? -3.491 -18.514 -9.367 1.00 90.75 90 ARG A C 1
ATOM 708 O O . ARG A 1 90 ? -4.454 -18.735 -8.638 1.00 90.75 90 ARG A O 1
ATOM 715 N N . LYS A 1 91 ? -2.460 -19.358 -9.486 1.00 92.50 91 LYS A N 1
ATOM 716 C CA . LYS A 1 91 ? -2.356 -20.633 -8.752 1.00 92.50 91 LYS A CA 1
ATOM 717 C C . LYS A 1 91 ? -2.152 -20.440 -7.244 1.00 92.50 91 LYS A C 1
ATOM 719 O O . LYS A 1 91 ? -2.696 -21.213 -6.462 1.00 92.50 91 LYS A O 1
ATOM 724 N N . GLN A 1 92 ? -1.424 -19.405 -6.822 1.00 89.25 92 GLN A N 1
ATOM 725 C CA . GLN A 1 92 ? -1.158 -19.126 -5.403 1.00 89.25 92 GLN A CA 1
ATOM 726 C C . GLN A 1 92 ? -2.326 -18.445 -4.676 1.00 89.25 92 GLN A C 1
ATOM 728 O O . GLN A 1 92 ? -2.527 -18.675 -3.484 1.00 89.25 92 GLN A O 1
ATOM 733 N N . ARG A 1 93 ? -3.142 -17.642 -5.375 1.00 87.12 93 ARG A N 1
ATOM 734 C CA . ARG A 1 93 ? -4.295 -16.936 -4.785 1.00 87.12 93 ARG A CA 1
ATOM 735 C C . ARG A 1 93 ? -5.227 -17.830 -3.937 1.00 87.12 93 ARG A C 1
ATOM 737 O O . ARG A 1 93 ? -5.535 -17.414 -2.821 1.00 87.12 93 ARG A O 1
ATOM 744 N N . PRO A 1 94 ? -5.677 -19.025 -4.376 1.00 88.06 94 PRO A N 1
ATOM 745 C CA . PRO A 1 94 ? -6.541 -19.873 -3.549 1.00 88.06 94 PRO A CA 1
ATOM 746 C C . PRO A 1 94 ? -5.834 -20.410 -2.298 1.00 88.06 94 PRO A C 1
ATOM 748 O O . PRO A 1 94 ? -6.472 -20.543 -1.254 1.00 88.06 94 PRO A O 1
ATOM 751 N N . LEU A 1 95 ? -4.525 -20.678 -2.366 1.00 86.19 95 LEU A N 1
ATOM 752 C CA . LEU A 1 95 ? -3.742 -21.092 -1.199 1.00 86.19 95 LEU A CA 1
ATOM 753 C C . LEU A 1 95 ? -3.660 -19.958 -0.177 1.00 86.19 95 LEU A C 1
ATOM 755 O O . LEU A 1 95 ? -3.934 -20.180 1.002 1.00 86.19 95 LEU A O 1
ATOM 759 N N . LEU A 1 96 ? -3.388 -18.735 -0.640 1.00 75.38 96 LEU A N 1
ATOM 760 C CA . LEU A 1 96 ? -3.377 -17.544 0.206 1.00 75.38 96 LEU A CA 1
ATOM 761 C C . LEU A 1 96 ? -4.748 -17.316 0.861 1.00 75.38 96 LEU A C 1
ATOM 763 O O . LEU A 1 96 ? -4.829 -17.099 2.066 1.00 75.38 96 LEU A O 1
ATOM 767 N N . GLN A 1 97 ? -5.836 -17.447 0.094 1.00 77.38 97 GLN A N 1
ATOM 768 C CA . GLN A 1 97 ? -7.202 -17.341 0.615 1.00 77.38 97 GLN A CA 1
ATOM 769 C C . GLN A 1 97 ? -7.514 -18.425 1.652 1.00 77.38 97 GLN A C 1
ATOM 771 O O . GLN A 1 97 ? -8.110 -18.129 2.687 1.00 77.38 97 GLN A O 1
ATOM 776 N N . ARG A 1 98 ? -7.103 -19.678 1.418 1.00 80.06 98 ARG A N 1
ATOM 777 C CA . ARG A 1 98 ? -7.294 -20.775 2.378 1.00 80.06 98 ARG A CA 1
ATOM 778 C C . ARG A 1 98 ? -6.520 -20.522 3.670 1.00 80.06 98 ARG A C 1
ATOM 780 O O . ARG A 1 98 ? -7.062 -20.728 4.752 1.00 80.06 98 ARG A O 1
ATOM 787 N N . LEU A 1 99 ? -5.287 -20.038 3.559 1.00 75.75 99 LEU A N 1
ATOM 788 C CA . LEU A 1 99 ? -4.450 -19.704 4.705 1.00 75.75 99 LEU A CA 1
ATOM 789 C C . LEU A 1 99 ? -5.001 -18.508 5.490 1.00 75.75 99 LEU A C 1
ATOM 791 O O . LEU A 1 99 ? -4.982 -18.517 6.717 1.00 75.75 99 LEU A O 1
ATOM 795 N N . MET A 1 100 ? -5.523 -17.490 4.802 1.00 71.25 100 MET A N 1
ATOM 796 C CA . MET A 1 100 ? -6.228 -16.375 5.438 1.00 71.25 100 MET A CA 1
ATOM 797 C C . MET A 1 100 ? -7.475 -16.858 6.176 1.00 71.25 100 MET A C 1
ATOM 799 O O . MET A 1 100 ? -7.650 -16.500 7.333 1.00 71.25 100 MET A O 1
ATOM 803 N N . ARG A 1 101 ? -8.290 -17.730 5.567 1.00 71.00 101 ARG A N 1
ATOM 804 C CA . ARG A 1 101 ? -9.461 -18.320 6.238 1.00 71.00 101 ARG A CA 1
ATOM 805 C C . ARG A 1 101 ? -9.069 -19.073 7.507 1.00 71.00 101 ARG A C 1
ATOM 807 O O . ARG A 1 101 ? -9.674 -18.835 8.542 1.00 71.00 101 ARG A O 1
ATOM 814 N N . LEU A 1 102 ? -8.040 -19.921 7.450 1.00 75.19 102 LEU A N 1
ATOM 815 C CA . LEU A 1 102 ? -7.563 -20.673 8.617 1.00 75.19 102 LEU A CA 1
ATOM 816 C C . LEU A 1 102 ? -7.061 -19.755 9.739 1.00 75.19 102 LEU A C 1
ATOM 818 O O . LEU A 1 102 ? -7.409 -19.968 10.900 1.00 75.19 102 LEU A O 1
ATOM 822 N N . ASN A 1 103 ? -6.282 -18.724 9.403 1.00 69.81 103 ASN A N 1
ATOM 823 C CA . ASN A 1 103 ? -5.801 -17.763 10.396 1.00 69.81 103 ASN A CA 1
ATOM 824 C C . ASN A 1 103 ? -6.949 -16.940 10.989 1.00 69.81 103 ASN A C 1
ATOM 826 O O . ASN A 1 103 ? -6.987 -16.761 12.202 1.00 69.81 103 ASN A O 1
ATOM 830 N N . MET A 1 104 ? -7.918 -16.518 10.172 1.00 68.69 104 MET A N 1
ATOM 831 C CA . MET A 1 104 ? -9.116 -15.829 10.655 1.00 68.69 104 MET A CA 1
ATOM 832 C C . MET A 1 104 ? -9.924 -16.721 11.596 1.00 68.69 104 MET A C 1
ATOM 834 O O . MET A 1 104 ? -10.329 -16.255 12.650 1.00 68.69 104 MET A O 1
ATOM 838 N N . THR A 1 105 ? -10.103 -18.012 11.289 1.00 72.69 105 THR A N 1
ATOM 839 C CA . THR A 1 105 ? -10.802 -18.941 12.193 1.00 72.69 105 THR A CA 1
ATOM 840 C C . THR A 1 105 ? -10.079 -19.078 13.533 1.00 72.69 105 THR A C 1
ATOM 842 O O . THR A 1 105 ? -10.724 -19.021 14.575 1.00 72.69 105 THR A O 1
ATOM 845 N N . LYS A 1 106 ? -8.745 -19.210 13.529 1.00 70.88 106 LYS A N 1
ATOM 846 C CA . LYS A 1 106 ? -7.952 -19.263 14.769 1.00 70.88 106 LYS A CA 1
ATOM 847 C C . LYS A 1 106 ? -8.078 -17.971 15.573 1.00 70.88 106 LYS A C 1
ATOM 849 O O . LYS A 1 106 ? -8.328 -18.028 16.772 1.00 70.88 106 LYS A O 1
ATOM 854 N N . MET A 1 107 ? -7.961 -16.822 14.911 1.00 69.50 107 MET A N 1
ATOM 855 C CA . MET A 1 107 ? -8.115 -15.520 15.552 1.00 69.50 107 MET A CA 1
ATOM 856 C C . MET A 1 107 ? -9.515 -15.365 16.155 1.00 69.50 107 MET A C 1
ATOM 858 O O . MET A 1 107 ? -9.631 -14.960 17.305 1.00 69.50 107 MET A O 1
ATOM 862 N N . PHE A 1 108 ? -10.564 -15.780 15.440 1.00 68.00 108 PHE A N 1
ATOM 863 C CA . PHE A 1 108 ? -11.944 -15.734 15.930 1.00 68.00 108 PHE A CA 1
ATOM 864 C C . PHE A 1 108 ? -12.131 -16.548 17.212 1.00 68.00 108 PHE A C 1
ATOM 866 O O . PHE A 1 108 ? -12.833 -16.118 18.123 1.00 68.00 108 PHE A O 1
ATOM 873 N N . VAL A 1 109 ? -11.489 -17.717 17.305 1.00 69.50 109 VAL A N 1
ATOM 874 C CA . VAL A 1 109 ? -11.523 -18.547 18.517 1.00 69.50 109 VAL A CA 1
ATOM 875 C C . VAL A 1 109 ? -10.867 -17.811 19.686 1.00 69.50 109 VAL A C 1
ATOM 877 O O . VAL A 1 109 ? -11.433 -17.784 20.780 1.00 69.50 109 VAL A O 1
ATOM 880 N N . VAL A 1 110 ? -9.720 -17.162 19.465 1.00 70.06 110 VAL A N 1
ATOM 881 C CA . VAL A 1 110 ? -9.034 -16.439 20.544 1.00 70.06 110 VAL A CA 1
ATOM 882 C C . VAL A 1 110 ? -9.805 -15.191 20.965 1.00 70.06 110 VAL A C 1
ATOM 884 O O . VAL A 1 110 ? -10.048 -15.007 22.154 1.00 70.06 110 VAL A O 1
ATOM 887 N N . VAL A 1 111 ? -10.272 -14.384 20.012 1.00 69.69 111 VAL A N 1
ATOM 888 C CA . VAL A 1 111 ? -11.084 -13.190 20.288 1.00 69.69 111 VAL A CA 1
ATOM 889 C C . VAL A 1 111 ? -12.351 -13.563 21.062 1.00 69.69 111 VAL A C 1
ATOM 891 O O . VAL A 1 111 ? -12.644 -12.949 22.086 1.00 69.69 111 VAL A O 1
ATOM 894 N N . LYS A 1 112 ? -13.055 -14.636 20.668 1.00 71.75 112 LYS A N 1
ATOM 895 C CA . LYS A 1 112 ? -14.203 -15.149 21.435 1.00 71.75 112 LYS A CA 1
ATOM 896 C C . LYS A 1 112 ? -13.837 -15.546 22.862 1.00 71.75 112 LYS A C 1
ATOM 898 O O . LYS A 1 112 ? -14.622 -15.297 23.773 1.00 71.75 112 LYS A O 1
ATOM 903 N N . SER A 1 113 ? -12.667 -16.148 23.055 1.00 72.06 113 SER A N 1
ATOM 904 C CA . SER A 1 113 ? -12.200 -16.587 24.374 1.00 72.06 113 SER A CA 1
ATOM 905 C C . SER A 1 113 ? -11.881 -15.395 25.278 1.00 72.06 113 SER A C 1
ATOM 907 O O . SER A 1 113 ? -12.308 -15.370 26.431 1.00 72.06 113 SER A O 1
ATOM 909 N N . LEU A 1 114 ? -11.210 -14.373 24.738 1.00 68.69 114 LEU A N 1
ATOM 910 C CA . LEU A 1 114 ? -10.911 -13.127 25.448 1.00 68.69 114 LEU A CA 1
ATOM 911 C C . LEU A 1 114 ? -12.190 -12.387 25.851 1.00 68.69 114 LEU A C 1
ATOM 913 O O . LEU A 1 114 ? -12.324 -11.952 26.992 1.00 68.69 114 LEU A O 1
ATOM 917 N N . ILE A 1 115 ? -13.161 -12.299 24.942 1.00 67.62 115 ILE A N 1
ATOM 918 C CA . ILE A 1 115 ? -14.425 -11.606 25.210 1.00 67.62 115 ILE A CA 1
ATOM 919 C C . ILE A 1 115 ? -15.262 -12.360 26.243 1.00 67.62 115 ILE A C 1
ATOM 921 O O . ILE A 1 115 ? -15.789 -11.740 27.165 1.00 67.62 115 ILE A O 1
ATOM 925 N N . PHE A 1 116 ? -15.343 -13.691 26.149 1.00 73.88 116 PHE A N 1
ATOM 926 C CA . PHE A 1 116 ? -16.015 -14.506 27.163 1.00 73.88 116 PHE A CA 1
ATOM 927 C C . PHE A 1 116 ? -15.396 -14.300 28.552 1.00 73.88 116 PHE A C 1
ATOM 929 O O . PHE A 1 116 ? -16.110 -14.158 29.545 1.00 73.88 116 PHE A O 1
ATOM 936 N N . PHE A 1 117 ? -14.065 -14.226 28.624 1.00 70.62 117 PHE A N 1
ATOM 937 C CA . PHE A 1 117 ? -13.357 -13.975 29.874 1.00 70.62 117 PHE A CA 1
ATOM 938 C C . PHE A 1 117 ? -13.636 -12.569 30.430 1.00 70.62 117 PHE A C 1
ATOM 940 O O . PHE A 1 117 ? -13.921 -12.415 31.620 1.00 70.62 117 PHE A O 1
ATOM 947 N N . TYR A 1 118 ? -13.640 -11.547 29.571 1.00 72.94 118 TYR A N 1
ATOM 948 C CA . TYR A 1 118 ? -13.996 -10.181 29.958 1.00 72.94 118 TYR A CA 1
ATOM 949 C C . TYR A 1 118 ? -15.429 -10.097 30.505 1.00 72.94 118 TYR A C 1
ATOM 951 O O . TYR A 1 118 ? -15.659 -9.560 31.584 1.00 72.94 118 TYR A O 1
ATOM 959 N N . GLN A 1 119 ? -16.402 -10.708 29.825 1.00 71.44 119 GLN A N 1
ATOM 960 C CA . GLN A 1 119 ? -17.790 -10.731 30.298 1.00 71.44 119 GLN A CA 1
ATOM 961 C C . GLN A 1 119 ? -17.932 -11.449 31.643 1.00 71.44 119 GLN A C 1
ATOM 963 O O . GLN A 1 119 ? -18.618 -10.952 32.536 1.00 71.44 119 GLN A O 1
ATOM 968 N N . LYS A 1 120 ? -17.255 -12.592 31.813 1.00 77.94 120 LYS A N 1
ATOM 969 C CA . LYS A 1 120 ? -17.272 -13.348 33.069 1.00 77.94 120 LYS A CA 1
ATOM 970 C C . LYS A 1 120 ? -16.710 -12.527 34.231 1.00 77.94 120 LYS A C 1
ATOM 972 O O . LYS A 1 120 ? -17.323 -12.479 35.293 1.00 77.94 120 LYS A O 1
ATOM 977 N N . THR A 1 121 ? -15.580 -11.853 34.025 1.00 71.94 121 THR A N 1
ATOM 978 C CA . THR A 1 121 ? -14.947 -11.037 35.074 1.00 71.94 121 THR A CA 1
ATOM 979 C C . THR A 1 121 ? -15.788 -9.820 35.453 1.00 71.94 121 THR A C 1
ATOM 981 O O . THR A 1 121 ? -15.911 -9.516 36.640 1.00 71.94 121 THR A O 1
ATOM 984 N N . VAL A 1 122 ? -16.423 -9.154 34.483 1.00 74.69 122 VAL A N 1
ATOM 985 C CA . VAL A 1 122 ? -17.376 -8.066 34.755 1.00 74.69 122 VAL A CA 1
ATOM 986 C C . VAL A 1 122 ? -18.580 -8.586 35.549 1.00 74.69 122 VAL A C 1
ATOM 988 O O . VAL A 1 122 ? -18.923 -8.003 36.575 1.00 74.69 122 VAL A O 1
ATOM 991 N N . TYR A 1 123 ? -19.170 -9.713 35.140 1.00 80.06 123 TYR A N 1
ATOM 992 C CA . TYR A 1 123 ? -20.323 -10.313 35.820 1.00 80.06 123 TYR A CA 1
ATOM 993 C C . TYR A 1 123 ? -20.016 -10.709 37.275 1.00 80.06 123 TYR A C 1
ATOM 995 O O . TYR A 1 123 ? -20.774 -10.379 38.187 1.00 80.06 123 TYR A O 1
ATOM 1003 N N . GLU A 1 124 ? -18.874 -11.357 37.523 1.00 80.88 124 GLU A N 1
ATOM 1004 C CA . GLU A 1 124 ? -18.443 -11.736 38.877 1.00 80.88 124 GLU A CA 1
ATOM 1005 C C . GLU A 1 124 ? -18.215 -10.522 39.791 1.00 80.88 124 GLU A C 1
ATOM 1007 O O . GLU A 1 124 ? -18.464 -10.605 40.996 1.00 80.88 124 GLU A O 1
ATOM 1012 N N . ARG A 1 125 ? -17.763 -9.387 39.238 1.00 72.50 125 ARG A N 1
ATOM 1013 C CA . ARG A 1 125 ? -17.624 -8.130 39.990 1.00 72.50 125 ARG A CA 1
ATOM 1014 C C . ARG A 1 125 ? -18.985 -7.550 40.362 1.00 72.50 125 ARG A C 1
ATOM 1016 O O . ARG A 1 125 ? -19.178 -7.165 41.513 1.00 72.50 125 ARG A O 1
ATOM 1023 N N . THR A 1 126 ? -19.930 -7.525 39.423 1.00 80.94 126 THR A N 1
ATOM 1024 C CA . THR A 1 126 ? -21.291 -7.036 39.683 1.00 80.94 126 THR A CA 1
ATOM 1025 C C . THR A 1 126 ? -21.995 -7.880 40.746 1.00 80.94 126 THR A C 1
ATOM 1027 O O . THR A 1 126 ? -22.584 -7.318 41.665 1.00 80.94 126 THR A O 1
ATOM 1030 N N . ASN A 1 127 ? -21.878 -9.211 40.689 1.00 81.12 127 ASN A N 1
ATOM 1031 C CA . ASN A 1 127 ? -22.491 -10.084 41.694 1.00 81.12 127 ASN A CA 1
ATOM 1032 C C . ASN A 1 127 ? -21.889 -9.887 43.091 1.00 81.12 127 ASN A C 1
ATOM 1034 O O . ASN A 1 127 ? -22.644 -9.737 44.048 1.00 81.12 127 ASN A O 1
ATOM 1038 N N . ARG A 1 128 ? -20.555 -9.799 43.215 1.00 79.94 128 ARG A N 1
ATOM 1039 C CA . ARG A 1 128 ? -19.909 -9.528 44.514 1.00 79.94 128 ARG A CA 1
ATOM 1040 C C . ARG A 1 128 ? -20.374 -8.213 45.140 1.00 79.94 128 ARG A C 1
ATOM 1042 O O . ARG A 1 128 ? -20.552 -8.145 46.351 1.00 79.94 128 ARG A O 1
ATOM 1049 N N . TYR A 1 129 ? -20.597 -7.184 44.325 1.00 74.31 129 TYR A N 1
ATOM 1050 C CA . TYR A 1 129 ? -21.125 -5.907 44.802 1.00 74.31 129 TYR A CA 1
ATOM 1051 C C . TYR A 1 129 ? -22.561 -6.032 45.336 1.00 74.31 129 TYR A C 1
ATOM 1053 O O . TYR A 1 129 ? -22.868 -5.519 46.411 1.00 74.31 129 TYR A O 1
ATOM 1061 N N . VAL A 1 130 ? -23.434 -6.744 44.615 1.00 81.88 130 VAL A N 1
ATOM 1062 C CA . VAL A 1 130 ? -24.822 -6.979 45.049 1.00 81.88 130 VAL A CA 1
ATOM 1063 C C . VAL A 1 130 ? -24.856 -7.773 46.357 1.00 81.88 130 VAL A C 1
ATOM 1065 O O . VAL A 1 130 ? -25.584 -7.403 47.275 1.00 81.88 130 VAL A O 1
ATOM 1068 N N . GLU A 1 131 ? -24.025 -8.810 46.481 1.00 81.50 131 GLU A N 1
ATOM 1069 C CA . GLU A 1 131 ? -23.924 -9.614 47.704 1.00 81.50 131 GLU A CA 1
ATOM 1070 C C . GLU A 1 131 ? -23.492 -8.767 48.909 1.00 81.50 131 GLU A C 1
ATOM 1072 O O . GLU A 1 131 ? -24.139 -8.824 49.957 1.00 81.50 131 GLU A O 1
ATOM 1077 N N . GLN A 1 132 ? -22.476 -7.909 48.748 1.00 80.50 132 GLN A N 1
ATOM 1078 C CA . GLN A 1 132 ? -22.024 -6.996 49.804 1.00 80.50 132 GLN A CA 1
ATOM 1079 C C . GLN A 1 132 ? -23.137 -6.048 50.272 1.00 80.50 132 GLN A C 1
ATOM 1081 O O . GLN A 1 132 ? -23.320 -5.890 51.478 1.00 80.50 132 GLN A O 1
ATOM 1086 N N . GLN A 1 133 ? -23.928 -5.492 49.349 1.00 76.19 133 GLN A N 1
ATOM 1087 C CA . GLN A 1 133 ? -25.067 -4.625 49.680 1.00 76.19 133 GLN A CA 1
ATOM 1088 C C . GLN A 1 133 ? -26.174 -5.385 50.426 1.00 76.19 133 GLN A C 1
ATOM 1090 O O . GLN A 1 133 ? -26.688 -4.908 51.431 1.00 76.19 133 GLN A O 1
ATOM 1095 N N . THR A 1 134 ? -26.509 -6.603 49.991 1.00 76.50 134 THR A N 1
ATOM 1096 C CA . THR A 1 134 ? -27.558 -7.409 50.645 1.00 76.50 134 THR A CA 1
ATOM 1097 C C . THR A 1 134 ? -27.149 -7.981 52.005 1.00 76.50 134 THR A C 1
ATOM 1099 O O . THR A 1 134 ? -28.011 -8.283 52.826 1.00 76.50 134 THR A O 1
ATOM 1102 N N . SER A 1 135 ? -25.845 -8.113 52.269 1.00 71.50 135 SER A N 1
ATOM 1103 C CA . SER A 1 135 ? -25.324 -8.634 53.540 1.00 71.50 135 SER A CA 1
ATOM 1104 C C . SER A 1 135 ? -25.247 -7.595 54.671 1.00 71.50 135 SER A C 1
ATOM 1106 O O . SER A 1 135 ? -25.062 -7.980 55.824 1.00 71.50 135 SER A O 1
ATOM 1108 N N . GLY A 1 136 ? -25.402 -6.299 54.366 1.00 61.94 136 GLY A N 1
ATOM 1109 C CA . GLY A 1 136 ? -25.209 -5.199 55.321 1.00 61.94 136 GLY A CA 1
ATOM 1110 C C . GLY A 1 136 ? -26.436 -4.775 56.142 1.00 61.94 136 GLY A C 1
ATOM 1111 O O . GLY A 1 136 ? -26.261 -4.074 57.132 1.00 61.94 136 GLY A O 1
ATOM 1112 N N . ASP A 1 137 ? -27.652 -5.207 55.788 1.00 55.97 137 ASP A N 1
ATOM 1113 C CA . ASP A 1 137 ? -28.901 -4.704 56.404 1.00 55.97 137 ASP A CA 1
ATOM 1114 C C . ASP A 1 137 ? -29.508 -5.614 57.491 1.00 55.97 137 ASP A C 1
ATOM 1116 O O . ASP A 1 137 ? -30.599 -5.359 58.008 1.00 55.97 137 ASP A O 1
ATOM 1120 N N . ALA A 1 138 ? -28.807 -6.668 57.907 1.00 56.62 138 ALA A N 1
ATOM 1121 C CA . ALA A 1 138 ? -29.226 -7.469 59.050 1.00 56.62 138 ALA A CA 1
ATOM 1122 C C . ALA A 1 138 ? -28.541 -6.960 60.327 1.00 56.62 138 ALA A C 1
ATOM 1124 O O . ALA A 1 138 ? -27.394 -7.307 60.587 1.00 56.62 138 ALA A O 1
ATOM 1125 N N . VAL A 1 139 ? -29.298 -6.197 61.128 1.00 56.44 139 VAL A N 1
ATOM 1126 C CA . VAL A 1 139 ? -29.121 -5.845 62.560 1.00 56.44 139 VAL A CA 1
ATOM 1127 C C . VAL A 1 139 ? -29.053 -4.327 62.780 1.00 56.44 139 VAL A C 1
ATOM 1129 O O . VAL A 1 139 ? -28.003 -3.748 63.025 1.00 56.44 139 VAL A O 1
ATOM 1132 N N . HIS A 1 140 ? -30.224 -3.688 62.800 1.00 53.72 140 HIS A N 1
ATOM 1133 C CA . HIS A 1 140 ? -30.545 -2.767 63.891 1.00 53.72 140 HIS A CA 1
ATOM 1134 C C . HIS A 1 140 ? -32.060 -2.675 64.094 1.00 53.72 140 HIS A C 1
ATOM 1136 O O . HIS A 1 140 ? -32.776 -1.889 63.479 1.00 53.72 140 HIS A O 1
ATOM 1142 N N . GLU A 1 141 ? -32.544 -3.516 65.001 1.00 53.19 141 GLU A N 1
ATOM 1143 C CA . GLU A 1 141 ? -33.849 -3.384 65.627 1.00 53.19 141 GLU A CA 1
ATOM 1144 C C . GLU A 1 141 ? -33.719 -2.354 66.766 1.00 53.19 141 GLU A C 1
ATOM 1146 O O . GLU A 1 141 ? -32.978 -2.599 67.713 1.00 53.19 141 GLU A O 1
ATOM 1151 N N . HIS A 1 142 ? -34.370 -1.186 66.653 1.00 49.00 142 HIS A N 1
ATOM 1152 C CA . HIS A 1 142 ? -35.032 -0.487 67.772 1.00 49.00 142 HIS A CA 1
ATOM 1153 C C . HIS A 1 142 ? -35.811 0.776 67.322 1.00 49.00 142 HIS A C 1
ATOM 1155 O O . HIS A 1 142 ? -35.261 1.852 67.135 1.00 49.00 142 HIS A O 1
ATOM 1161 N N . SER A 1 143 ? -37.135 0.606 67.190 1.00 56.97 143 SER A N 1
ATOM 1162 C CA . SER A 1 143 ? -38.218 1.420 67.789 1.00 56.97 143 SER A CA 1
ATOM 1163 C C . SER A 1 143 ? -38.139 2.969 67.823 1.00 56.97 143 SER A C 1
ATOM 1165 O O . SER A 1 143 ? -37.505 3.525 68.713 1.00 56.97 143 SER A O 1
ATOM 1167 N N . HIS A 1 144 ? -38.958 3.642 66.990 1.00 47.03 144 HIS A N 1
ATOM 1168 C CA . HIS A 1 144 ? -40.113 4.533 67.323 1.00 47.03 144 HIS A CA 1
ATOM 1169 C C . HIS A 1 144 ? -40.328 5.719 66.332 1.00 47.03 144 HIS A C 1
ATOM 1171 O O . HIS A 1 144 ? -39.435 6.512 66.068 1.00 47.03 144 HIS A O 1
ATOM 1177 N N . MET A 1 145 ? -41.569 5.823 65.820 1.00 51.53 145 MET A N 1
ATOM 1178 C CA . MET A 1 145 ? -42.233 6.883 65.002 1.00 51.53 145 MET A CA 1
ATOM 1179 C C . MET A 1 145 ? -42.407 8.245 65.747 1.00 51.53 145 MET A C 1
ATOM 1181 O O . MET A 1 145 ? -42.240 8.209 66.966 1.00 51.53 145 MET A O 1
ATOM 1185 N N . PRO A 1 146 ? -42.848 9.402 65.145 1.00 55.19 146 PRO A N 1
ATOM 1186 C CA . PRO A 1 146 ? -43.584 9.603 63.872 1.00 55.19 146 PRO A CA 1
ATOM 1187 C C . PRO A 1 146 ? -43.195 10.814 62.954 1.00 55.19 146 PRO A C 1
ATOM 1189 O O . PRO A 1 146 ? -42.406 11.690 63.288 1.00 55.19 146 PRO A O 1
ATOM 1192 N N . THR A 1 147 ? -43.843 10.832 61.778 1.00 53.69 147 THR A N 1
ATOM 1193 C CA . THR A 1 147 ? -43.924 11.776 60.619 1.00 53.69 147 THR A CA 1
ATOM 1194 C C . THR A 1 147 ? -44.354 13.249 60.909 1.00 53.69 147 THR A C 1
ATOM 1196 O O . THR A 1 147 ? -44.811 13.503 62.019 1.00 53.69 147 THR A O 1
ATOM 1199 N N . PRO A 1 148 ? -44.563 14.160 59.910 1.00 69.81 148 PRO A N 1
ATOM 1200 C CA . PRO A 1 148 ? -43.727 14.622 58.776 1.00 69.81 148 PRO A CA 1
ATOM 1201 C C . PRO A 1 148 ? -43.737 16.178 58.590 1.00 69.81 148 PRO A C 1
ATOM 1203 O O . PRO A 1 148 ? -44.697 16.843 58.976 1.00 69.81 148 PRO A O 1
ATOM 1206 N N . LYS A 1 149 ? -42.766 16.782 57.876 1.00 38.84 149 LYS A N 1
ATOM 1207 C CA . LYS A 1 149 ? -42.957 18.088 57.185 1.00 38.84 149 LYS A CA 1
ATOM 1208 C C . LYS A 1 149 ? -42.161 18.181 55.869 1.00 38.84 149 LYS A C 1
ATOM 1210 O O . LYS A 1 149 ? -41.070 17.623 55.801 1.00 38.84 149 LYS A O 1
ATOM 1215 N N . PRO A 1 150 ? -42.685 18.875 54.834 1.00 67.00 150 PRO A N 1
ATOM 1216 C CA . PRO A 1 150 ? -42.127 18.858 53.487 1.00 67.00 150 PRO A CA 1
ATOM 1217 C C . PRO A 1 150 ? -41.190 20.048 53.235 1.00 67.00 150 PRO A C 1
ATOM 1219 O O . PRO A 1 150 ? -41.550 21.198 53.490 1.00 67.00 150 PRO A O 1
ATOM 1222 N N . SER A 1 151 ? -40.021 19.799 52.643 1.00 41.78 151 SER A N 1
ATOM 1223 C CA . SER A 1 151 ? -39.212 20.855 52.028 1.00 41.78 151 SER A CA 1
ATOM 1224 C C . SER A 1 151 ? -38.477 20.352 50.787 1.00 41.78 151 SER A C 1
ATOM 1226 O O . SER A 1 151 ? -37.935 19.254 50.765 1.00 41.78 151 SER A O 1
ATOM 1228 N N . ARG A 1 152 ? -38.551 21.202 49.761 1.00 43.03 152 ARG A N 1
ATOM 1229 C CA . ARG A 1 152 ? -38.198 21.070 48.339 1.00 43.03 152 ARG A CA 1
ATOM 1230 C C . ARG A 1 152 ? -36.896 20.307 48.023 1.00 43.03 152 ARG A C 1
ATOM 1232 O O . ARG A 1 152 ? -35.933 20.437 48.774 1.00 43.03 152 ARG A O 1
ATOM 1239 N N . PRO A 1 153 ? -36.821 19.638 46.853 1.00 40.44 153 PRO A N 1
ATOM 1240 C CA . PRO A 1 153 ? -35.597 18.998 46.393 1.00 40.44 153 PRO A CA 1
ATOM 1241 C C . PRO A 1 153 ? -34.584 20.061 45.946 1.00 40.44 153 PRO A C 1
ATOM 1243 O O . PRO A 1 153 ? -34.803 20.780 44.970 1.00 40.44 153 PRO A O 1
ATOM 1246 N N . LYS A 1 154 ? -33.467 20.158 46.670 1.00 41.31 154 LYS A N 1
ATOM 1247 C CA . LYS A 1 154 ? -32.197 20.603 46.094 1.00 41.31 154 LYS A CA 1
ATOM 1248 C C . LYS A 1 154 ? -31.597 19.385 45.400 1.00 41.31 154 LYS A C 1
ATOM 1250 O O . LYS A 1 154 ? -31.401 18.357 46.040 1.00 41.31 154 LYS A O 1
ATOM 1255 N N . TYR A 1 155 ? -31.358 19.486 44.098 1.00 37.66 155 TYR A N 1
ATOM 1256 C CA . TYR A 1 155 ? -30.520 18.522 43.397 1.00 37.66 155 TYR A CA 1
ATOM 1257 C C . TYR A 1 155 ? -29.071 18.845 43.751 1.00 37.66 155 TYR A C 1
ATOM 1259 O O . TYR A 1 155 ? -28.423 19.637 43.069 1.00 37.66 155 TYR A O 1
ATOM 1267 N N . ASP A 1 156 ? -28.596 18.275 44.853 1.00 41.03 156 ASP A N 1
ATOM 1268 C CA . ASP A 1 156 ? -27.166 18.146 45.082 1.00 41.03 156 ASP A CA 1
ATOM 1269 C C . ASP A 1 156 ? -26.657 17.098 44.088 1.00 41.03 156 ASP A C 1
ATOM 1271 O O . ASP A 1 156 ? -27.116 15.953 44.068 1.00 41.03 156 ASP A O 1
ATOM 1275 N N . VAL A 1 157 ? -25.760 17.525 43.199 1.00 47.06 157 VAL A N 1
ATOM 1276 C CA . VAL A 1 157 ? -25.020 16.629 42.307 1.00 47.06 157 VAL A CA 1
ATOM 1277 C C . VAL A 1 157 ? -24.273 15.643 43.211 1.00 47.06 157 VAL A C 1
ATOM 1279 O O . VAL A 1 157 ? -23.467 16.095 44.028 1.00 47.06 157 VAL A O 1
ATOM 1282 N N . PRO A 1 158 ? -24.537 14.324 43.135 1.00 41.69 158 PRO A N 1
ATOM 1283 C CA . PRO A 1 158 ? -23.884 13.375 44.018 1.00 41.69 158 PRO A CA 1
ATOM 1284 C C . PRO A 1 158 ? -22.383 13.408 43.745 1.00 41.69 158 PRO A C 1
ATOM 1286 O O . PRO A 1 158 ? -21.948 13.163 42.618 1.00 41.69 158 PRO A O 1
ATOM 1289 N N . SER A 1 159 ? -21.601 13.708 44.784 1.00 51.22 159 SER A N 1
ATOM 1290 C CA . SER A 1 159 ? -20.180 13.373 44.826 1.00 51.22 159 SER A CA 1
ATOM 1291 C C . SER A 1 159 ? -20.020 11.939 44.340 1.00 51.22 159 SER A C 1
ATOM 1293 O O . SER A 1 159 ? -20.731 11.048 44.815 1.00 51.22 159 SER A O 1
ATOM 1295 N N . MET A 1 160 ? -19.111 11.737 43.383 1.00 39.75 160 MET A N 1
ATOM 1296 C CA . MET A 1 160 ? -18.797 10.416 42.855 1.00 39.75 160 MET A CA 1
ATOM 1297 C C . MET A 1 160 ? -18.570 9.451 44.032 1.00 39.75 160 MET A C 1
ATOM 1299 O O . MET A 1 160 ? -17.791 9.765 44.936 1.00 39.75 160 MET A O 1
ATOM 1303 N N . PRO A 1 161 ? -19.287 8.323 44.081 1.00 50.75 161 PRO A N 1
ATOM 1304 C CA . PRO A 1 161 ? -19.192 7.407 45.204 1.00 50.75 161 PRO A CA 1
ATOM 1305 C C . PRO A 1 161 ? -17.828 6.696 45.198 1.00 50.75 161 PRO A C 1
ATOM 1307 O O . PRO A 1 161 ? -17.339 6.293 44.143 1.00 50.75 161 PRO A O 1
ATOM 1310 N N . SER A 1 162 ? -17.220 6.536 46.380 1.00 42.53 162 SER A N 1
ATOM 1311 C CA . SER A 1 162 ? -15.836 6.049 46.574 1.00 42.53 162 SER A CA 1
ATOM 1312 C C . SER A 1 162 ? -15.540 4.678 45.948 1.00 42.53 162 SER A C 1
ATOM 1314 O O . SER A 1 162 ? -14.388 4.325 45.722 1.00 42.53 162 SER A O 1
ATOM 1316 N N . TRP A 1 163 ? -16.567 3.909 45.588 1.00 50.00 163 TRP A N 1
ATOM 1317 C CA . TRP A 1 163 ? -16.395 2.651 44.867 1.00 50.00 163 TRP A CA 1
ATOM 1318 C C . TRP A 1 163 ? -15.873 2.840 43.433 1.00 50.00 163 TRP A C 1
ATOM 1320 O O . TRP A 1 163 ? -15.269 1.921 42.891 1.00 50.00 163 TRP A O 1
ATOM 1330 N N . ILE A 1 164 ? -16.048 4.016 42.815 1.00 42.12 164 ILE A N 1
ATOM 1331 C CA . ILE A 1 164 ? -15.462 4.313 41.496 1.00 42.12 164 ILE A CA 1
ATOM 1332 C C . ILE A 1 164 ? -13.944 4.505 41.612 1.00 42.12 164 ILE A C 1
ATOM 1334 O O . ILE A 1 164 ? -13.206 4.068 40.731 1.00 42.12 164 ILE A O 1
ATOM 1338 N N . THR A 1 165 ? -13.460 5.061 42.726 1.00 48.12 165 THR A N 1
ATOM 1339 C CA . THR A 1 165 ? -12.022 5.161 43.011 1.00 48.12 165 THR A CA 1
ATOM 1340 C C . THR A 1 165 ? -11.422 3.811 43.424 1.00 48.12 165 THR A C 1
ATOM 1342 O O . THR A 1 165 ? -10.323 3.482 42.990 1.00 48.12 165 THR A O 1
ATOM 1345 N N . ASP A 1 166 ? -12.163 2.962 44.143 1.00 42.47 166 ASP A N 1
ATOM 1346 C CA . ASP A 1 166 ? -11.666 1.647 44.591 1.00 42.47 166 ASP A CA 1
ATOM 1347 C C . ASP A 1 166 ? -11.646 0.571 43.480 1.00 42.47 166 ASP A C 1
ATOM 1349 O O . ASP A 1 166 ? -10.877 -0.394 43.547 1.00 42.47 166 ASP A O 1
ATOM 1353 N N . ILE A 1 167 ? -12.450 0.741 42.421 1.00 44.62 167 ILE A N 1
ATOM 1354 C CA . ILE A 1 167 ? -12.405 -0.102 41.210 1.00 44.62 167 ILE A CA 1
ATOM 1355 C C . ILE A 1 167 ? -11.150 0.176 40.366 1.00 44.62 167 ILE A C 1
ATOM 1357 O O . ILE A 1 167 ? -10.656 -0.744 39.711 1.00 44.62 167 ILE A O 1
ATOM 1361 N N . LEU A 1 168 ? -10.619 1.402 40.402 1.00 41.03 168 LEU A N 1
ATOM 1362 C CA . LEU A 1 168 ? -9.409 1.794 39.667 1.00 41.03 168 LEU A CA 1
ATOM 1363 C C . LEU A 1 168 ? -8.112 1.337 40.361 1.00 41.03 168 LEU A C 1
ATOM 1365 O O . LEU A 1 168 ? -7.104 1.129 39.698 1.00 41.03 168 LEU A O 1
ATOM 1369 N N . LEU A 1 169 ? -8.134 1.104 41.678 1.00 45.59 169 LEU A N 1
ATOM 1370 C CA . LEU A 1 169 ? -6.925 0.835 42.472 1.00 45.59 169 LEU A CA 1
ATOM 1371 C C . LEU A 1 169 ? -6.516 -0.646 42.600 1.00 45.59 169 LEU A C 1
ATOM 1373 O O . LEU A 1 169 ? -5.412 -0.930 43.052 1.00 45.59 169 LEU A O 1
ATOM 1377 N N . ASN A 1 170 ? -7.341 -1.606 42.170 1.00 45.56 170 ASN A N 1
ATOM 1378 C CA . ASN A 1 170 ? -7.030 -3.043 42.286 1.00 45.56 170 ASN A CA 1
ATOM 1379 C C . ASN A 1 170 ? -6.484 -3.650 40.974 1.00 45.56 170 ASN A C 1
ATOM 1381 O O . ASN A 1 170 ? -7.035 -4.616 40.437 1.00 45.56 170 ASN A O 1
ATOM 1385 N N . HIS A 1 171 ? -5.403 -3.055 40.458 1.00 46.72 171 HIS A N 1
ATOM 1386 C CA . HIS A 1 171 ? -4.750 -3.388 39.181 1.00 46.72 171 HIS A CA 1
ATOM 1387 C C . HIS A 1 171 ? -3.849 -4.646 39.253 1.00 46.72 171 HIS A C 1
ATOM 1389 O O . HIS A 1 171 ? -3.793 -5.433 38.309 1.00 46.72 171 HIS A O 1
ATOM 1395 N N . GLU A 1 172 ? -3.223 -4.919 40.403 1.00 45.53 172 GLU A N 1
ATOM 1396 C CA . GLU A 1 172 ? -2.117 -5.893 40.514 1.00 45.53 172 GLU A CA 1
ATOM 1397 C C . GLU A 1 172 ? -2.506 -7.365 40.269 1.00 45.53 172 GLU A C 1
ATOM 1399 O O . GLU A 1 172 ? -1.686 -8.164 39.816 1.00 45.53 172 GLU A O 1
ATOM 1404 N N . MET A 1 173 ? -3.760 -7.760 40.523 1.00 43.41 173 MET A N 1
ATOM 1405 C CA . MET A 1 173 ? -4.201 -9.149 40.297 1.00 43.41 173 MET A CA 1
ATOM 1406 C C . MET A 1 173 ? -4.574 -9.423 38.828 1.00 43.41 173 MET A C 1
ATOM 1408 O O . MET A 1 173 ? -4.574 -10.576 38.391 1.00 43.41 173 MET A O 1
ATOM 1412 N N . MET A 1 174 ? -4.890 -8.375 38.058 1.00 46.78 174 MET A N 1
ATOM 1413 C CA . MET A 1 174 ? -5.210 -8.493 36.631 1.00 46.78 174 MET A CA 1
ATOM 1414 C C . MET A 1 174 ? -3.954 -8.664 35.774 1.00 46.78 174 MET A C 1
ATOM 1416 O O . MET A 1 174 ? -4.009 -9.387 34.777 1.00 46.78 174 MET A O 1
ATOM 1420 N N . ASP A 1 175 ? -2.820 -8.105 36.205 1.00 48.94 175 ASP A N 1
ATOM 1421 C CA . ASP A 1 175 ? -1.553 -8.182 35.476 1.00 48.94 175 ASP A CA 1
ATOM 1422 C C . ASP A 1 175 ? -1.076 -9.633 35.295 1.00 48.94 175 ASP A C 1
ATOM 1424 O O . ASP A 1 175 ? -0.665 -10.017 34.203 1.00 48.94 175 ASP A O 1
ATOM 1428 N N . GLY A 1 176 ? -1.227 -10.501 36.302 1.00 42.81 176 GLY A N 1
ATOM 1429 C CA . GLY A 1 176 ? -0.776 -11.898 36.210 1.00 42.81 176 GLY A CA 1
ATOM 1430 C C . GLY A 1 176 ? -1.572 -12.766 35.222 1.00 42.81 176 GLY A C 1
ATOM 1431 O O . GLY A 1 176 ? -0.996 -13.570 34.485 1.00 42.81 176 GLY A O 1
ATOM 1432 N N . ILE A 1 177 ? -2.899 -12.603 35.177 1.00 44.34 177 ILE A N 1
ATOM 1433 C CA . ILE A 1 177 ? -3.779 -13.424 34.327 1.00 44.34 177 ILE A CA 1
ATOM 1434 C C . ILE A 1 177 ? -3.794 -12.888 32.892 1.00 44.34 177 ILE A C 1
ATOM 1436 O O . ILE A 1 177 ? -3.721 -13.678 31.949 1.00 44.34 177 ILE A O 1
ATOM 1440 N N . HIS A 1 178 ? -3.803 -11.563 32.706 1.00 50.78 178 HIS A N 1
ATOM 1441 C CA . HIS A 1 178 ? -3.651 -10.972 31.378 1.00 50.78 178 HIS A CA 1
ATOM 1442 C C . HIS A 1 178 ? -2.302 -11.346 30.763 1.00 50.78 178 HIS A C 1
ATOM 1444 O O . HIS A 1 178 ? -2.277 -11.779 29.616 1.00 50.78 178 HIS A O 1
ATOM 1450 N N . HIS A 1 179 ? -1.201 -11.292 31.518 1.00 50.31 179 HIS A N 1
ATOM 1451 C CA . HIS A 1 179 ? 0.126 -11.598 30.984 1.00 50.31 179 HIS A CA 1
ATOM 1452 C C . HIS A 1 179 ? 0.260 -13.054 30.498 1.00 50.31 179 HIS A C 1
ATOM 1454 O O . HIS A 1 179 ? 0.883 -13.290 29.464 1.00 50.31 179 HIS A O 1
ATOM 1460 N N . TYR A 1 180 ? -0.370 -14.028 31.171 1.00 45.62 180 TYR A N 1
ATOM 1461 C CA . TYR A 1 180 ? -0.330 -15.443 30.765 1.00 45.62 180 TYR A CA 1
ATOM 1462 C C . TYR A 1 180 ? -1.131 -15.722 29.480 1.00 45.62 180 TYR A C 1
ATOM 1464 O O . TYR A 1 180 ? -0.620 -16.341 28.545 1.00 45.62 180 TYR A O 1
ATOM 1472 N N . PHE A 1 181 ? -2.369 -15.226 29.391 1.00 48.25 181 PHE A N 1
ATOM 1473 C CA . PHE A 1 181 ? -3.216 -15.440 28.208 1.00 48.25 181 PHE A CA 1
ATOM 1474 C C . PHE A 1 181 ? -2.776 -14.602 27.005 1.00 48.25 181 PHE A C 1
ATOM 1476 O O . PHE A 1 181 ? -2.902 -15.039 25.860 1.00 48.25 181 PHE A O 1
ATOM 1483 N N . TYR A 1 182 ? -2.206 -13.427 27.264 1.00 52.56 182 TYR A N 1
ATOM 1484 C CA . TYR A 1 182 ? -1.610 -12.568 26.253 1.00 52.56 182 TYR A CA 1
ATOM 1485 C C . TYR A 1 182 ? -0.353 -13.198 25.633 1.00 52.56 182 TYR A C 1
ATOM 1487 O O . TYR A 1 182 ? -0.203 -13.170 24.412 1.00 52.56 182 TYR A O 1
ATOM 1495 N N . TYR A 1 183 ? 0.503 -13.841 26.442 1.00 50.22 183 TYR A N 1
ATOM 1496 C CA . TYR A 1 183 ? 1.657 -14.598 25.941 1.00 50.22 183 TYR A CA 1
ATOM 1497 C C . TYR A 1 183 ? 1.224 -15.746 25.021 1.00 50.22 183 TYR A C 1
ATOM 1499 O O . TYR A 1 183 ? 1.745 -15.875 23.919 1.00 50.22 183 TYR A O 1
ATOM 1507 N N . GLU A 1 184 ? 0.225 -16.537 25.420 1.00 50.66 184 GLU A N 1
ATOM 1508 C CA . GLU A 1 184 ? -0.318 -17.632 24.598 1.00 50.66 184 GLU A CA 1
ATOM 1509 C C . GLU A 1 184 ? -0.939 -17.135 23.278 1.00 50.66 184 GLU A C 1
ATOM 1511 O O . GLU A 1 184 ? -0.749 -17.749 22.224 1.00 50.66 184 GLU A O 1
ATOM 1516 N N . PHE A 1 185 ? -1.653 -16.003 23.303 1.00 53.84 185 PHE A N 1
ATOM 1517 C CA . PHE A 1 185 ? -2.219 -15.379 22.103 1.00 53.84 185 PHE A CA 1
ATOM 1518 C C . PHE A 1 185 ? -1.136 -14.864 21.149 1.00 53.84 185 PHE A C 1
ATOM 1520 O O . PHE A 1 185 ? -1.187 -15.152 19.951 1.00 53.84 185 PHE A O 1
ATOM 1527 N N . MET A 1 186 ? -0.139 -14.149 21.676 1.00 51.50 186 MET A N 1
ATOM 1528 C CA . MET A 1 186 ? 0.955 -13.584 20.886 1.00 51.50 186 MET A CA 1
ATOM 1529 C C . MET A 1 186 ? 1.871 -14.661 20.316 1.00 51.50 186 MET A C 1
ATOM 1531 O O . MET A 1 186 ? 2.206 -14.590 19.139 1.00 51.50 186 MET A O 1
ATOM 1535 N N . VAL A 1 187 ? 2.204 -15.701 21.088 1.00 58.09 187 VAL A N 1
ATOM 1536 C CA . VAL A 1 187 ? 2.986 -16.849 20.599 1.00 58.09 187 VAL A CA 1
ATOM 1537 C C . VAL A 1 187 ? 2.267 -17.524 19.429 1.00 58.09 187 VAL A C 1
ATOM 1539 O O . VAL A 1 187 ? 2.883 -17.789 18.400 1.00 58.09 187 VAL A O 1
ATOM 1542 N N . LYS A 1 188 ? 0.941 -17.703 19.507 1.00 53.56 188 LYS A N 1
ATOM 1543 C CA . LYS A 1 188 ? 0.153 -18.313 18.422 1.00 53.56 188 LYS A CA 1
ATOM 1544 C C . LYS A 1 188 ? 0.017 -17.437 17.178 1.00 53.56 188 LYS A C 1
ATOM 1546 O O . LYS A 1 188 ? -0.088 -17.980 16.075 1.00 53.56 188 LYS A O 1
ATOM 1551 N N . ILE A 1 189 ? 0.009 -16.112 17.327 1.00 51.31 189 ILE A N 1
ATOM 1552 C CA . ILE A 1 189 ? 0.080 -15.188 16.187 1.00 51.31 189 ILE A CA 1
ATOM 1553 C C . ILE A 1 189 ? 1.479 -15.247 15.564 1.00 51.31 189 ILE A C 1
ATOM 1555 O O . ILE A 1 189 ? 1.579 -15.542 14.376 1.00 51.31 189 ILE A O 1
ATOM 1559 N N . GLN A 1 190 ? 2.538 -15.097 16.364 1.00 46.84 190 GLN A N 1
ATOM 1560 C CA . GLN A 1 190 ? 3.940 -15.121 15.929 1.00 46.84 190 GLN A CA 1
ATOM 1561 C C . GLN A 1 190 ? 4.310 -16.424 15.200 1.00 46.84 190 GLN A C 1
ATOM 1563 O O . GLN A 1 190 ? 4.967 -16.395 14.160 1.00 46.84 190 GLN A O 1
ATOM 1568 N N . GLU A 1 191 ? 3.867 -17.582 15.701 1.00 49.66 191 GLU A N 1
ATOM 1569 C CA . GLU A 1 191 ? 4.065 -18.885 15.054 1.00 49.66 191 GLU A CA 1
ATOM 1570 C C . GLU A 1 191 ? 3.342 -18.962 13.703 1.00 49.66 191 GLU A C 1
ATOM 1572 O O . GLU A 1 191 ? 3.893 -19.470 12.721 1.00 49.66 191 GLU A O 1
ATOM 1577 N N . ALA A 1 192 ? 2.124 -18.417 13.617 1.00 49.56 192 ALA A N 1
ATOM 1578 C CA . ALA A 1 192 ? 1.360 -18.376 12.375 1.00 49.56 192 ALA A CA 1
ATOM 1579 C C . ALA A 1 192 ? 1.979 -17.423 11.333 1.00 49.56 192 ALA A C 1
ATOM 1581 O O . ALA A 1 192 ? 1.869 -17.697 10.131 1.00 49.56 192 ALA A O 1
ATOM 1582 N N . THR A 1 193 ? 2.640 -16.343 11.763 1.00 46.72 193 THR A N 1
ATOM 1583 C CA . THR A 1 193 ? 3.379 -15.429 10.876 1.00 46.72 193 THR A CA 1
ATOM 1584 C C . THR A 1 193 ? 4.744 -15.993 10.471 1.00 46.72 193 THR A C 1
ATOM 1586 O O . THR A 1 193 ? 5.100 -15.973 9.295 1.00 46.72 193 THR A O 1
ATOM 1589 N N . THR A 1 194 ? 5.484 -16.606 11.396 1.00 48.25 194 THR A N 1
ATOM 1590 C CA . THR A 1 194 ? 6.808 -17.198 11.121 1.00 48.25 194 THR A CA 1
ATOM 1591 C C . THR A 1 194 ? 6.703 -18.401 10.176 1.00 48.25 194 THR A C 1
ATOM 1593 O O . THR A 1 194 ? 7.485 -18.529 9.232 1.00 48.25 194 THR A O 1
ATOM 1596 N N . ALA A 1 195 ? 5.676 -19.245 10.344 1.00 47.56 195 ALA A N 1
ATOM 1597 C CA . ALA A 1 195 ? 5.383 -20.338 9.414 1.00 47.56 195 ALA A CA 1
ATOM 1598 C C . ALA A 1 195 ? 5.050 -19.836 7.995 1.00 47.56 195 ALA A C 1
ATOM 1600 O O . ALA A 1 195 ? 5.319 -20.532 7.019 1.00 47.56 195 ALA A O 1
ATOM 1601 N N . ARG A 1 196 ? 4.507 -18.616 7.853 1.00 51.56 196 ARG A N 1
ATOM 1602 C CA . ARG A 1 196 ? 4.275 -17.973 6.548 1.00 51.56 196 ARG A CA 1
ATOM 1603 C C . ARG A 1 196 ? 5.568 -17.508 5.886 1.00 51.56 196 ARG A C 1
ATOM 1605 O O . ARG A 1 196 ? 5.699 -17.691 4.680 1.00 51.56 196 ARG A O 1
ATOM 1612 N N . ILE A 1 197 ? 6.506 -16.944 6.646 1.00 48.62 197 ILE A N 1
ATOM 1613 C CA . ILE A 1 197 ? 7.786 -16.451 6.112 1.00 48.62 197 ILE A CA 1
ATOM 1614 C C . ILE A 1 197 ? 8.624 -17.615 5.571 1.00 48.62 197 ILE A C 1
ATOM 1616 O O . ILE A 1 197 ? 9.101 -17.541 4.443 1.00 48.62 197 ILE A O 1
ATOM 1620 N N . ASN A 1 198 ? 8.702 -18.729 6.304 1.00 48.31 198 ASN A N 1
ATOM 1621 C CA . ASN A 1 198 ? 9.492 -19.896 5.893 1.00 48.31 198 ASN A CA 1
ATOM 1622 C C . ASN A 1 198 ? 8.937 -20.629 4.656 1.00 48.31 198 ASN A C 1
ATOM 1624 O O . ASN A 1 198 ? 9.705 -21.213 3.899 1.00 48.31 198 ASN A O 1
ATOM 1628 N N . ILE A 1 199 ? 7.623 -20.570 4.400 1.00 55.44 199 ILE A N 1
ATOM 1629 C CA . ILE A 1 199 ? 7.019 -21.121 3.168 1.00 55.44 199 ILE A CA 1
ATOM 1630 C C . ILE A 1 199 ? 7.312 -20.226 1.951 1.00 55.44 199 ILE A C 1
ATOM 1632 O O . ILE A 1 199 ? 7.336 -20.703 0.821 1.00 55.44 199 ILE A O 1
ATOM 1636 N N . VAL A 1 200 ? 7.542 -18.928 2.164 1.00 48.44 200 VAL A N 1
ATOM 1637 C CA . VAL A 1 200 ? 7.884 -17.978 1.093 1.00 48.44 200 VAL A CA 1
ATOM 1638 C C . VAL A 1 200 ? 9.384 -18.010 0.763 1.00 48.44 200 VAL A C 1
ATOM 1640 O O . VAL A 1 200 ? 9.759 -17.663 -0.355 1.00 48.44 200 VAL A O 1
ATOM 1643 N N . THR A 1 201 ? 10.239 -18.455 1.689 1.00 47.81 201 THR A N 1
ATOM 1644 C CA . THR A 1 201 ? 11.704 -18.489 1.523 1.00 47.81 201 THR A CA 1
ATOM 1645 C C . THR A 1 201 ? 12.302 -19.878 1.271 1.00 47.81 201 THR A C 1
ATOM 1647 O O . THR A 1 201 ? 13.476 -19.962 0.914 1.00 47.81 201 THR A O 1
ATOM 1650 N N . GLY A 1 202 ? 11.535 -20.962 1.410 1.00 41.72 202 GLY A N 1
ATOM 1651 C CA . GLY A 1 202 ? 12.019 -22.336 1.248 1.00 41.72 202 GLY A CA 1
ATOM 1652 C C . GLY A 1 202 ? 11.539 -23.019 -0.031 1.00 41.72 202 GLY A C 1
ATOM 1653 O O . GLY A 1 202 ? 10.532 -23.714 0.012 1.00 41.72 202 GLY A O 1
ATOM 1654 N N . ASP A 1 203 ? 12.239 -22.789 -1.145 1.00 42.44 203 ASP A N 1
ATOM 1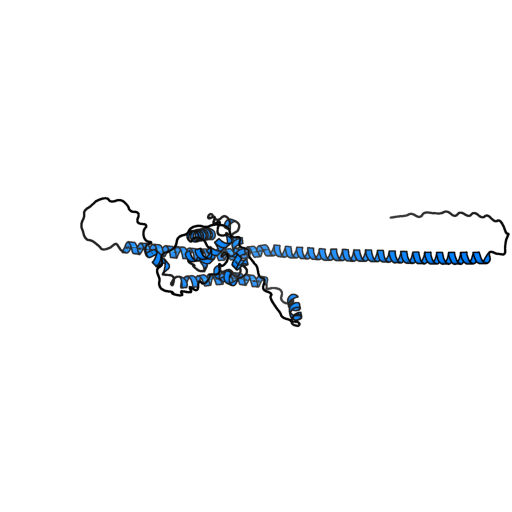655 C CA . ASP A 1 203 ? 12.663 -23.827 -2.109 1.00 42.44 203 ASP A CA 1
ATOM 1656 C C . ASP A 1 203 ? 13.338 -23.177 -3.329 1.00 42.44 203 ASP A C 1
ATOM 1658 O O . ASP A 1 203 ? 12.733 -23.007 -4.380 1.00 42.44 203 ASP A O 1
ATOM 1662 N N . THR A 1 204 ? 14.610 -22.806 -3.164 1.00 40.88 204 THR A N 1
ATOM 1663 C CA . THR A 1 204 ? 15.676 -22.929 -4.179 1.00 40.88 204 THR A CA 1
ATOM 1664 C C . THR A 1 204 ? 17.004 -22.685 -3.466 1.00 40.88 204 THR A C 1
ATOM 1666 O O . THR A 1 204 ? 17.444 -21.543 -3.316 1.00 40.88 204 THR A O 1
ATOM 1669 N N . LEU A 1 205 ? 17.620 -23.759 -2.974 1.00 51.12 205 LEU A N 1
ATOM 1670 C CA . LEU A 1 205 ? 19.055 -23.755 -2.717 1.00 51.12 205 LEU A CA 1
ATOM 1671 C C . LEU A 1 205 ? 19.788 -23.753 -4.068 1.00 51.12 205 LEU A C 1
ATOM 1673 O O . LEU A 1 205 ? 19.340 -24.387 -5.022 1.00 51.12 205 LEU A O 1
ATOM 1677 N N . ASP A 1 206 ? 20.903 -23.026 -4.081 1.00 50.12 206 ASP A N 1
ATOM 1678 C CA . ASP A 1 206 ? 21.959 -22.991 -5.097 1.00 50.12 206 ASP A CA 1
ATOM 1679 C C . ASP A 1 206 ? 21.823 -22.026 -6.287 1.00 50.12 206 ASP A C 1
ATOM 1681 O O . ASP A 1 206 ? 22.238 -22.360 -7.388 1.00 50.12 206 ASP A O 1
ATOM 1685 N N . GLU A 1 207 ? 21.410 -20.771 -6.070 1.00 51.28 207 GLU A N 1
ATOM 1686 C CA . GLU A 1 207 ? 22.004 -19.668 -6.850 1.00 51.28 207 GLU A CA 1
ATOM 1687 C C . GLU A 1 207 ? 22.237 -18.406 -6.007 1.00 51.28 207 GLU A C 1
ATOM 1689 O O . GLU A 1 207 ? 21.330 -17.765 -5.475 1.00 51.28 207 GLU A O 1
ATOM 1694 N N . GLU A 1 208 ? 23.513 -18.041 -5.888 1.00 47.97 208 GLU A N 1
ATOM 1695 C CA . GLU A 1 208 ? 23.983 -16.845 -5.199 1.00 47.97 208 GLU A CA 1
ATOM 1696 C C . GLU A 1 208 ? 23.424 -15.580 -5.882 1.00 47.97 208 GLU A C 1
ATOM 1698 O O . GLU A 1 208 ? 23.747 -15.275 -7.034 1.00 47.97 208 GLU A O 1
ATOM 1703 N N . SER A 1 209 ? 22.590 -14.829 -5.151 1.00 50.06 209 SER A N 1
ATOM 1704 C CA . SER A 1 209 ? 21.909 -13.622 -5.636 1.00 50.06 209 SER A CA 1
ATOM 1705 C C . SER A 1 209 ? 22.873 -12.641 -6.334 1.00 50.06 209 SER A C 1
ATOM 1707 O O . SER A 1 209 ? 23.895 -12.261 -5.748 1.00 50.06 209 SER A O 1
ATOM 1709 N N . PRO A 1 210 ? 22.525 -12.097 -7.521 1.00 49.84 210 PRO A N 1
ATOM 1710 C CA . PRO A 1 210 ? 23.305 -11.061 -8.212 1.00 49.84 210 PRO A CA 1
ATOM 1711 C C . PRO A 1 210 ? 23.606 -9.818 -7.356 1.00 49.84 210 PRO A C 1
ATOM 1713 O O . PRO A 1 210 ? 24.526 -9.052 -7.649 1.00 49.84 210 PRO A O 1
ATOM 1716 N N . ARG A 1 211 ? 22.848 -9.615 -6.270 1.00 44.06 211 ARG A N 1
ATOM 1717 C CA . ARG A 1 211 ? 23.037 -8.529 -5.303 1.00 44.06 211 ARG A CA 1
ATOM 1718 C C . ARG A 1 211 ? 24.202 -8.787 -4.337 1.00 44.06 211 ARG A C 1
ATOM 1720 O O . ARG A 1 211 ? 24.906 -7.839 -3.998 1.00 44.06 211 ARG A O 1
ATOM 1727 N N . ALA A 1 212 ? 24.461 -10.045 -3.969 1.00 52.59 212 ALA A N 1
ATOM 1728 C CA . ALA A 1 212 ? 25.599 -10.438 -3.131 1.00 52.59 212 ALA A CA 1
ATOM 1729 C C . ALA A 1 212 ? 26.937 -10.272 -3.876 1.00 52.59 212 ALA A C 1
ATOM 1731 O O . ALA A 1 212 ? 27.918 -9.792 -3.304 1.00 52.59 212 ALA A O 1
ATOM 1732 N N . LYS A 1 213 ? 26.948 -10.538 -5.191 1.00 56.69 213 LYS A N 1
ATOM 1733 C CA . LYS A 1 213 ? 28.114 -10.294 -6.060 1.00 56.69 213 LYS A CA 1
ATOM 1734 C C . LYS A 1 213 ? 28.484 -8.808 -6.159 1.00 56.69 213 LYS A C 1
ATOM 1736 O O . LYS A 1 213 ? 29.665 -8.478 -6.185 1.00 56.69 213 LYS A O 1
ATOM 1741 N N . ARG A 1 214 ? 27.504 -7.893 -6.122 1.00 54.88 214 ARG A N 1
ATOM 1742 C CA . ARG A 1 214 ? 27.762 -6.436 -6.141 1.00 54.88 214 ARG A CA 1
ATOM 1743 C C . ARG A 1 214 ? 28.284 -5.884 -4.812 1.00 54.88 214 ARG A C 1
ATOM 1745 O O . ARG A 1 214 ? 28.948 -4.852 -4.816 1.00 54.88 214 ARG A O 1
ATOM 1752 N N . PHE A 1 215 ? 28.020 -6.555 -3.691 1.00 46.75 215 PHE A N 1
ATOM 1753 C CA . PHE A 1 215 ? 28.459 -6.086 -2.373 1.00 46.75 215 PHE A CA 1
ATOM 1754 C C . PHE A 1 215 ? 29.937 -6.401 -2.096 1.00 46.75 215 PHE A C 1
ATOM 1756 O O . PHE A 1 215 ? 30.639 -5.561 -1.540 1.00 46.75 215 PHE A O 1
ATOM 1763 N N . LYS A 1 216 ? 30.448 -7.543 -2.586 1.00 54.75 216 LYS A N 1
ATOM 1764 C CA . LYS A 1 216 ? 31.891 -7.868 -2.542 1.00 54.75 216 LYS A CA 1
ATOM 1765 C C . LYS A 1 216 ? 32.746 -6.972 -3.444 1.00 54.75 216 LYS A C 1
ATOM 1767 O O . LYS A 1 216 ? 33.935 -6.824 -3.199 1.00 54.75 216 LYS A O 1
ATOM 1772 N N . GLN A 1 217 ? 32.153 -6.353 -4.465 1.00 50.09 217 GLN A N 1
ATOM 1773 C CA . GLN A 1 217 ? 32.867 -5.459 -5.381 1.00 50.09 217 GLN A CA 1
ATOM 1774 C C . GLN A 1 217 ? 32.915 -3.999 -4.889 1.00 50.09 217 GLN A C 1
ATOM 1776 O O . GLN A 1 217 ? 33.681 -3.206 -5.422 1.00 50.09 217 GLN A O 1
ATOM 1781 N N . ARG A 1 218 ? 32.132 -3.639 -3.858 1.00 45.88 218 ARG A N 1
ATOM 1782 C CA . ARG A 1 218 ? 32.099 -2.287 -3.263 1.00 45.88 218 ARG A CA 1
ATOM 1783 C C . ARG A 1 218 ? 32.898 -2.138 -1.967 1.00 45.88 218 ARG A C 1
ATOM 1785 O O . ARG A 1 218 ? 32.997 -1.033 -1.458 1.00 45.88 218 ARG A O 1
ATOM 1792 N N . SER A 1 219 ? 33.496 -3.210 -1.450 1.00 42.44 219 SER A N 1
ATOM 1793 C CA . SER A 1 219 ? 34.314 -3.172 -0.225 1.00 42.44 219 SER A CA 1
ATOM 1794 C C . SER A 1 219 ? 35.721 -2.589 -0.431 1.00 42.44 219 SER A C 1
ATOM 1796 O O . SER A 1 219 ? 36.514 -2.606 0.503 1.00 42.44 219 SER A O 1
ATOM 1798 N N . ALA A 1 220 ? 36.058 -2.127 -1.640 1.00 44.25 220 ALA A N 1
ATOM 1799 C CA . ALA A 1 220 ? 37.411 -1.691 -1.986 1.00 44.25 220 ALA A CA 1
ATOM 1800 C C . ALA A 1 220 ? 37.604 -0.168 -2.056 1.00 44.25 220 ALA A C 1
ATOM 1802 O O . ALA A 1 220 ? 38.744 0.265 -2.168 1.00 44.25 220 ALA A O 1
ATOM 1803 N N . GLU A 1 221 ? 36.556 0.655 -1.975 1.00 41.38 221 GLU A N 1
ATOM 1804 C CA . GLU A 1 221 ? 36.711 2.110 -2.115 1.00 41.38 221 GLU A CA 1
ATOM 1805 C C . GLU A 1 221 ? 35.743 2.859 -1.185 1.00 41.38 221 GLU A C 1
ATOM 1807 O O . GLU A 1 221 ? 34.552 2.990 -1.462 1.00 41.38 221 GLU A O 1
ATOM 1812 N N . GLU A 1 222 ? 36.275 3.343 -0.062 1.00 40.66 222 GLU A N 1
ATOM 1813 C CA . GLU A 1 222 ? 35.716 4.468 0.698 1.00 40.66 222 GLU A CA 1
ATOM 1814 C C . GLU A 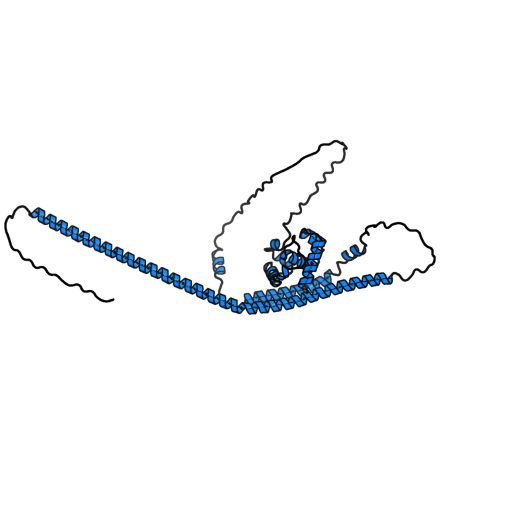1 222 ? 36.346 5.777 0.181 1.00 40.66 222 GLU A C 1
ATOM 1816 O O . GLU A 1 222 ? 37.517 5.766 -0.211 1.00 40.66 222 GLU A O 1
ATOM 1821 N N . PRO A 1 223 ? 35.606 6.906 0.166 1.00 47.38 223 PRO A N 1
ATOM 1822 C CA . PRO A 1 223 ? 35.624 7.765 1.355 1.00 47.38 223 PRO A CA 1
ATOM 1823 C C . PRO A 1 223 ? 34.295 8.473 1.705 1.00 47.38 223 PRO A C 1
ATOM 1825 O O . PRO A 1 223 ? 33.584 9.019 0.866 1.00 47.38 223 PRO A O 1
ATOM 1828 N N . THR A 1 224 ? 33.997 8.444 3.004 1.00 34.12 224 THR A N 1
ATOM 1829 C CA . THR A 1 224 ? 33.673 9.564 3.915 1.00 34.12 224 THR A CA 1
ATOM 1830 C C . THR A 1 224 ? 33.212 10.941 3.363 1.00 34.12 224 THR A C 1
ATOM 1832 O O . THR A 1 224 ? 33.970 11.637 2.696 1.00 34.12 224 THR A O 1
ATOM 1835 N N . LEU A 1 225 ? 32.025 11.387 3.835 1.00 30.97 225 LEU A N 1
ATOM 1836 C CA . LEU A 1 225 ? 31.750 12.606 4.647 1.00 30.97 225 LEU A CA 1
ATOM 1837 C C . LEU A 1 225 ? 30.607 13.579 4.230 1.00 30.97 225 LEU A C 1
ATOM 1839 O O . LEU A 1 225 ? 30.538 14.087 3.118 1.00 30.97 225 LEU A O 1
ATOM 1843 N N . ILE A 1 226 ? 29.851 13.939 5.286 1.00 31.33 226 ILE A N 1
ATOM 1844 C CA . ILE A 1 226 ? 29.156 15.205 5.627 1.00 31.33 226 ILE A CA 1
ATOM 1845 C C . ILE A 1 226 ? 27.717 15.428 5.121 1.00 31.33 226 ILE A C 1
ATOM 1847 O O . ILE A 1 226 ? 27.451 15.850 3.999 1.00 31.33 226 ILE A O 1
ATOM 1851 N N . LEU A 1 227 ? 26.792 15.253 6.074 1.00 29.66 227 LEU A N 1
ATOM 1852 C CA . LEU A 1 227 ? 25.408 15.725 6.078 1.00 29.66 227 LEU A CA 1
ATOM 1853 C C . LEU A 1 227 ? 25.385 17.251 6.290 1.00 29.66 227 LEU A C 1
ATOM 1855 O O . LEU A 1 227 ? 25.925 17.739 7.284 1.00 29.66 227 LEU A O 1
ATOM 1859 N N . LYS A 1 228 ? 24.735 17.999 5.390 1.00 33.00 228 LYS A N 1
ATOM 1860 C CA . LYS A 1 228 ? 24.366 19.403 5.618 1.00 33.00 228 LYS A CA 1
ATOM 1861 C C . LYS A 1 228 ? 22.907 19.505 6.058 1.00 33.00 228 LYS A C 1
ATOM 1863 O O . LYS A 1 228 ? 22.000 19.014 5.393 1.00 33.00 228 LYS A O 1
ATOM 1868 N N . GLN A 1 229 ? 22.767 20.165 7.195 1.00 31.52 229 GLN A N 1
ATOM 1869 C CA . GLN A 1 229 ? 21.580 20.681 7.859 1.00 31.52 229 GLN A CA 1
ATOM 1870 C C . GLN A 1 229 ? 20.805 21.616 6.911 1.00 31.52 229 GLN A C 1
ATOM 1872 O O . GLN A 1 229 ? 21.417 22.444 6.236 1.00 31.52 229 GLN A O 1
ATOM 1877 N N . PHE A 1 230 ? 19.484 21.447 6.825 1.00 29.64 230 PHE A N 1
ATOM 1878 C CA . PHE A 1 230 ? 18.588 22.295 6.036 1.00 29.64 230 PHE A CA 1
ATOM 1879 C C . PHE A 1 230 ? 17.703 23.079 7.008 1.00 29.64 230 PHE A C 1
ATOM 1881 O O . PHE A 1 230 ? 16.910 22.483 7.735 1.00 29.64 230 PHE A O 1
ATOM 1888 N N . ASP A 1 231 ? 17.879 24.399 7.027 1.00 29.09 231 ASP A N 1
ATOM 1889 C CA . ASP A 1 231 ? 17.024 25.337 7.749 1.00 29.09 231 ASP A CA 1
ATOM 1890 C C . ASP A 1 231 ? 15.703 25.510 6.989 1.00 29.09 231 ASP A C 1
ATOM 1892 O O . ASP A 1 231 ? 15.704 25.758 5.780 1.00 29.09 231 ASP A O 1
ATOM 1896 N N . PHE A 1 232 ? 14.575 25.391 7.691 1.00 27.67 232 PHE A N 1
ATOM 1897 C CA . PHE A 1 232 ? 13.253 25.704 7.151 1.00 27.67 232 PHE A CA 1
ATOM 1898 C C . PHE A 1 232 ? 12.620 26.798 8.013 1.00 27.67 232 PHE A C 1
ATOM 1900 O O . PHE A 1 232 ? 12.248 26.571 9.164 1.00 27.67 232 PHE A O 1
ATOM 1907 N N . GLN A 1 233 ? 12.566 28.008 7.458 1.00 27.61 233 GLN A N 1
ATOM 1908 C CA . GLN A 1 233 ? 11.882 29.160 8.036 1.00 27.61 233 GLN A CA 1
ATOM 1909 C C . GLN A 1 233 ? 10.371 29.006 7.824 1.00 27.61 233 GLN A C 1
ATOM 1911 O O . GLN A 1 233 ? 9.939 28.700 6.714 1.00 27.61 233 GLN A O 1
ATOM 1916 N N . TYR A 1 234 ? 9.573 29.255 8.862 1.00 34.59 234 TYR A N 1
ATOM 1917 C CA . TYR A 1 234 ? 8.145 29.534 8.711 1.00 34.59 234 TYR A CA 1
ATOM 1918 C C . TYR A 1 234 ? 7.865 30.965 9.164 1.00 34.59 234 TYR A C 1
ATOM 1920 O O . TYR A 1 234 ? 8.137 31.341 10.304 1.00 34.59 234 TYR A O 1
ATOM 1928 N N . GLU A 1 235 ? 7.339 31.753 8.232 1.00 29.67 235 GLU A N 1
ATOM 1929 C CA . GLU A 1 235 ? 6.746 33.062 8.470 1.00 29.67 235 GLU A CA 1
ATOM 1930 C C . GLU A 1 235 ? 5.453 32.890 9.278 1.00 29.67 235 GLU A C 1
ATOM 1932 O O . GLU A 1 235 ? 4.638 32.011 8.996 1.00 29.67 235 GLU A O 1
ATOM 1937 N N . THR A 1 236 ? 5.278 33.716 10.309 1.00 33.72 236 THR A N 1
ATOM 1938 C CA . THR A 1 236 ? 4.022 33.840 11.056 1.00 33.72 236 THR A CA 1
ATOM 1939 C C . THR A 1 236 ? 3.507 35.253 10.841 1.00 33.72 236 THR A C 1
ATOM 1941 O O . THR A 1 236 ? 4.105 36.214 11.324 1.00 33.72 236 THR A O 1
ATOM 1944 N N . GLU A 1 237 ? 2.418 35.373 10.086 1.00 36.03 237 GLU A N 1
ATOM 1945 C CA . GLU A 1 237 ? 1.659 36.612 9.971 1.00 36.03 237 GLU A CA 1
ATOM 1946 C C . GLU A 1 237 ? 0.853 36.835 11.257 1.00 36.03 237 GLU A C 1
ATOM 1948 O O . GLU A 1 237 ? 0.150 35.952 11.751 1.00 36.03 237 GLU A O 1
ATOM 1953 N N . VAL A 1 238 ? 1.026 38.032 11.811 1.00 35.94 238 VAL A N 1
ATOM 1954 C CA . VAL A 1 238 ? 0.384 38.559 13.014 1.00 35.94 238 VAL A CA 1
ATOM 1955 C C . VAL A 1 238 ? -0.850 39.338 12.579 1.00 35.94 238 VAL A C 1
ATOM 1957 O O . VAL A 1 238 ? -0.726 40.232 11.745 1.00 35.94 238 VAL A O 1
ATOM 1960 N N . ASP A 1 239 ? -2.006 39.070 13.187 1.00 28.98 239 ASP A N 1
ATOM 1961 C CA . ASP A 1 239 ? -3.148 39.979 13.113 1.00 28.98 239 ASP A CA 1
ATOM 1962 C C . ASP A 1 239 ? -3.932 40.036 14.436 1.00 28.98 239 ASP A C 1
ATOM 1964 O O . ASP A 1 239 ? -4.351 39.003 14.953 1.00 28.98 239 ASP A O 1
ATOM 1968 N N . SER A 1 240 ? -4.123 41.281 14.903 1.00 35.50 240 SER A N 1
ATOM 1969 C CA . SER A 1 240 ? -5.182 41.817 15.782 1.00 35.50 240 SER A CA 1
ATOM 1970 C C . SER A 1 240 ? -5.374 41.209 17.188 1.00 35.50 240 SER A C 1
ATOM 1972 O O . SER A 1 240 ? -5.431 40.005 17.372 1.00 35.50 240 SER A O 1
ATOM 1974 N N . SER A 1 241 ? -5.585 41.945 18.282 1.00 38.25 241 SER A N 1
ATOM 1975 C CA . SER A 1 241 ? -5.871 43.362 18.533 1.00 38.25 241 SER A CA 1
ATOM 1976 C C . SER A 1 241 ? -5.874 43.585 20.062 1.00 38.25 241 SER A C 1
ATOM 1978 O O . SER A 1 241 ? -6.311 42.711 20.810 1.00 38.25 241 SER A O 1
ATOM 1980 N N . GLU A 1 242 ? -5.428 44.764 20.503 1.00 44.28 242 GLU A N 1
ATOM 1981 C CA . GLU A 1 242 ? -5.637 45.390 21.830 1.00 44.28 242 GLU A CA 1
ATOM 1982 C C . GLU A 1 242 ? -7.140 45.473 22.235 1.00 44.28 242 GLU A C 1
ATOM 1984 O O . GLU A 1 242 ? -7.974 45.207 21.364 1.00 44.28 242 GLU A O 1
ATOM 1989 N N . PRO A 1 243 ? -7.569 45.899 23.461 1.00 48.03 243 PRO A N 1
ATOM 1990 C CA . PRO A 1 243 ? -6.847 46.694 24.481 1.00 48.03 243 PRO A CA 1
ATOM 1991 C C . PRO A 1 243 ? -7.125 46.341 25.968 1.00 48.03 243 PRO A C 1
ATOM 1993 O O . PRO A 1 243 ? -8.118 45.697 26.304 1.00 48.03 243 PRO A O 1
ATOM 1996 N N . ARG A 1 244 ? -6.312 46.888 26.888 1.00 36.00 244 ARG A N 1
ATOM 1997 C CA . ARG A 1 244 ? -6.726 47.898 27.897 1.00 36.00 244 ARG A CA 1
ATOM 1998 C C . ARG A 1 244 ? -5.711 48.046 29.031 1.00 36.00 244 ARG A C 1
ATOM 2000 O O . ARG A 1 244 ? -5.313 47.080 29.674 1.00 36.00 244 ARG A O 1
ATOM 2007 N N . ASP A 1 245 ? -5.381 49.310 29.257 1.00 40.62 245 ASP A N 1
ATOM 2008 C CA . ASP A 1 245 ? -4.686 49.878 30.401 1.00 40.62 245 ASP A CA 1
ATOM 2009 C C . ASP A 1 245 ? -5.372 49.558 31.736 1.00 40.62 245 ASP A C 1
ATOM 2011 O O . ASP A 1 245 ? -6.595 49.621 31.831 1.00 40.62 245 ASP A O 1
ATOM 2015 N N . GLU A 1 246 ? -4.566 49.243 32.757 1.00 36.09 246 GLU A N 1
ATOM 2016 C CA . GLU A 1 246 ? -4.518 49.942 34.057 1.00 36.09 246 GLU A CA 1
ATOM 2017 C C . GLU A 1 246 ? -3.623 49.168 35.059 1.00 36.09 246 GLU A C 1
ATOM 2019 O O . GLU A 1 246 ? -3.909 48.056 35.498 1.00 36.09 246 GLU A O 1
ATOM 2024 N N . LYS A 1 247 ? -2.512 49.797 35.448 1.00 36.09 247 LYS A N 1
ATOM 2025 C CA . LYS A 1 247 ? -1.755 49.588 36.700 1.00 36.09 247 LYS A CA 1
ATOM 2026 C C . LYS A 1 247 ? -1.689 50.974 37.376 1.00 36.09 247 LYS A C 1
ATOM 2028 O O . LYS A 1 247 ? -1.732 51.951 36.628 1.00 36.09 247 LYS A O 1
ATOM 2033 N N . PRO A 1 248 ? -1.521 51.119 38.711 1.00 41.97 248 PRO A N 1
ATOM 2034 C CA . PRO A 1 248 ? -0.666 50.259 39.536 1.00 41.97 248 PRO A CA 1
ATOM 2035 C C . PRO A 1 248 ? -1.157 49.984 40.974 1.00 41.97 248 PRO A C 1
ATOM 2037 O O . PRO A 1 248 ? -1.632 50.870 41.678 1.00 41.97 248 PRO A O 1
ATOM 2040 N N . ILE A 1 249 ? -0.900 48.774 41.473 1.00 37.56 249 ILE A N 1
ATOM 2041 C CA . ILE A 1 249 ? -0.773 48.535 42.916 1.00 37.56 249 ILE A CA 1
ATOM 2042 C C . ILE A 1 249 ? 0.623 47.968 43.148 1.00 37.56 249 ILE A C 1
ATOM 2044 O O . ILE A 1 249 ? 0.970 46.898 42.653 1.00 37.56 249 ILE A O 1
ATOM 2048 N N . THR A 1 250 ? 1.431 48.751 43.851 1.00 44.12 250 THR A N 1
ATOM 2049 C CA . THR A 1 250 ? 2.733 48.380 44.395 1.00 44.12 250 THR A CA 1
ATOM 2050 C C . THR A 1 250 ? 2.521 47.563 45.661 1.00 44.12 250 THR A C 1
ATOM 2052 O O . THR A 1 250 ? 1.977 48.076 46.638 1.00 44.12 250 THR A O 1
ATOM 2055 N N . VAL A 1 251 ? 2.984 46.320 45.650 1.00 49.69 251 VAL A N 1
ATOM 2056 C CA . VAL A 1 251 ? 3.374 45.601 46.861 1.00 49.69 251 VAL A CA 1
ATOM 2057 C C . VAL A 1 251 ? 4.677 44.889 46.550 1.00 49.69 251 VAL A C 1
ATOM 2059 O O . VAL A 1 251 ? 4.744 44.022 45.680 1.00 49.69 251 VAL A O 1
ATOM 2062 N N . ASP A 1 252 ? 5.714 45.360 47.230 1.00 37.62 252 ASP A N 1
ATOM 2063 C CA . ASP A 1 252 ? 6.972 44.666 47.422 1.00 37.62 252 ASP A CA 1
ATOM 2064 C C . ASP A 1 252 ? 6.697 43.264 47.986 1.00 37.62 252 ASP A C 1
ATOM 2066 O O . ASP A 1 252 ? 5.845 43.118 48.864 1.00 37.62 252 ASP A O 1
ATOM 2070 N N . ASP A 1 253 ? 7.395 42.251 47.473 1.00 39.34 253 ASP A N 1
ATOM 2071 C CA . ASP A 1 253 ? 8.246 41.331 48.247 1.00 39.34 253 ASP A CA 1
ATOM 2072 C C . ASP A 1 253 ? 8.430 39.976 47.523 1.00 39.34 253 ASP A C 1
ATOM 2074 O O . ASP A 1 253 ? 7.538 39.449 46.862 1.00 39.34 253 ASP A O 1
ATOM 2078 N N . VAL A 1 254 ? 9.625 39.414 47.711 1.00 45.94 254 VAL A N 1
ATOM 2079 C CA . VAL A 1 254 ? 10.067 38.045 47.406 1.00 45.94 254 VAL A CA 1
ATOM 2080 C C . VAL A 1 254 ? 10.302 37.688 45.930 1.00 45.94 254 VAL A C 1
ATOM 2082 O O . VAL A 1 254 ? 9.547 36.980 45.267 1.00 45.94 254 VAL A O 1
ATOM 2085 N N . SER A 1 255 ? 11.499 38.060 45.469 1.00 43.88 255 SER A N 1
ATOM 2086 C CA . SER A 1 255 ? 12.216 37.404 44.370 1.00 43.88 255 SER A CA 1
ATOM 2087 C C . SER A 1 255 ? 12.529 35.942 44.726 1.00 43.88 255 SER A C 1
ATOM 2089 O O . SER A 1 255 ? 13.625 35.624 45.191 1.00 43.88 255 SER A O 1
ATOM 2091 N N . SER A 1 256 ? 11.580 35.043 44.471 1.00 45.47 256 SER A N 1
ATOM 2092 C CA . SER A 1 256 ? 11.866 33.619 44.283 1.00 45.47 256 SER A CA 1
ATOM 2093 C C . SER A 1 256 ? 12.076 33.377 42.792 1.00 45.47 256 SER A C 1
ATOM 2095 O O . SER A 1 256 ? 11.128 33.422 42.013 1.00 45.47 256 SER A O 1
ATOM 2097 N N . ASN A 1 257 ? 13.329 33.152 42.390 1.00 43.06 257 ASN A N 1
ATOM 2098 C CA . ASN A 1 257 ? 13.663 32.613 41.073 1.00 43.06 257 ASN A CA 1
ATOM 2099 C C . ASN A 1 257 ? 13.163 31.164 41.006 1.00 43.06 257 ASN A C 1
ATOM 2101 O O . ASN A 1 257 ? 13.932 30.229 41.214 1.00 43.06 257 ASN A O 1
ATOM 2105 N N . ASP A 1 258 ? 11.875 30.986 40.731 1.00 46.44 258 ASP A N 1
ATOM 2106 C CA . ASP A 1 258 ? 11.340 29.707 40.289 1.00 46.44 258 ASP A CA 1
ATOM 2107 C C . ASP A 1 258 ? 11.538 29.640 38.772 1.00 46.44 258 ASP A C 1
ATOM 2109 O O . ASP A 1 258 ? 10.682 30.023 37.973 1.00 46.44 258 ASP A O 1
ATOM 2113 N N . GLN A 1 259 ? 12.745 29.241 38.362 1.00 46.44 259 GLN A N 1
ATOM 2114 C CA . GLN A 1 259 ? 12.980 28.785 36.996 1.00 46.44 259 GLN A CA 1
ATOM 2115 C C . GLN A 1 259 ? 12.279 27.437 36.852 1.00 46.44 259 GLN A C 1
ATOM 2117 O O . GLN A 1 259 ? 12.908 26.382 36.914 1.00 46.44 259 GLN A O 1
ATOM 2122 N N . GLY A 1 260 ? 10.956 27.488 36.690 1.00 44.75 260 GLY A N 1
ATOM 2123 C CA . GLY A 1 260 ? 10.176 26.354 36.244 1.00 44.75 260 GLY A CA 1
ATOM 2124 C C . GLY A 1 260 ? 10.800 25.859 34.950 1.00 44.75 260 GLY A C 1
ATOM 2125 O O . GLY A 1 260 ? 10.719 26.520 33.915 1.00 44.75 260 GLY A O 1
ATOM 2126 N N . ILE A 1 261 ? 11.468 24.709 35.020 1.00 47.31 261 ILE A N 1
ATOM 2127 C CA . ILE A 1 261 ? 11.837 23.932 33.846 1.00 47.31 261 ILE A CA 1
ATOM 2128 C C . ILE A 1 261 ? 10.505 23.452 33.274 1.00 47.31 261 ILE A C 1
ATOM 2130 O O . ILE A 1 261 ? 10.011 22.375 33.602 1.00 47.31 261 ILE A O 1
ATOM 2134 N N . GLN A 1 262 ? 9.867 24.308 32.480 1.00 46.97 262 GLN A N 1
ATOM 2135 C CA . GLN A 1 262 ? 8.768 23.919 31.625 1.00 46.97 262 GLN A CA 1
ATOM 2136 C C . GLN A 1 262 ? 9.396 23.015 30.572 1.00 46.97 262 GLN A C 1
ATOM 2138 O O . GLN A 1 262 ? 9.957 23.472 29.580 1.00 46.97 262 GLN A O 1
ATOM 2143 N N . CYS A 1 263 ? 9.403 21.712 30.851 1.00 38.94 263 CYS A N 1
ATOM 2144 C CA . CYS A 1 263 ? 9.669 20.720 29.831 1.00 38.94 263 CYS A CA 1
ATOM 2145 C C . CYS A 1 263 ? 8.578 20.910 28.783 1.00 38.94 263 CYS A C 1
ATOM 2147 O O . CYS A 1 263 ? 7.434 20.511 29.008 1.00 38.94 263 CYS A O 1
ATOM 2149 N N . ASP A 1 264 ? 8.918 21.555 27.670 1.00 43.19 264 ASP A N 1
ATOM 2150 C CA . ASP A 1 264 ? 8.087 21.540 26.480 1.00 43.19 264 ASP A CA 1
ATOM 2151 C C . ASP A 1 264 ? 7.907 20.072 26.109 1.00 43.19 264 ASP A C 1
ATOM 2153 O O . ASP A 1 264 ? 8.815 19.427 25.582 1.00 43.19 264 ASP A O 1
ATOM 2157 N N . ILE A 1 265 ? 6.751 19.508 26.470 1.00 53.00 265 ILE A N 1
ATOM 2158 C CA . ILE A 1 265 ? 6.333 18.203 25.980 1.00 53.00 265 ILE A CA 1
ATOM 2159 C C . ILE A 1 265 ? 6.317 18.397 24.469 1.00 53.00 265 ILE A C 1
ATOM 2161 O O . ILE A 1 265 ? 5.508 19.206 23.997 1.00 53.00 265 ILE A O 1
ATOM 2165 N N . PRO A 1 266 ? 7.214 17.734 23.710 1.00 48.78 266 PRO A N 1
ATOM 2166 C CA . PRO A 1 266 ? 7.228 17.873 22.270 1.00 48.78 266 PRO A CA 1
ATOM 2167 C C . PRO A 1 266 ? 5.801 17.618 21.830 1.00 48.78 266 PRO A C 1
ATOM 2169 O O . PRO A 1 266 ? 5.212 16.615 22.244 1.00 48.78 266 PRO A O 1
ATOM 2172 N N . SER A 1 267 ? 5.208 18.542 21.078 1.00 51.38 267 SER A N 1
ATOM 2173 C CA . SER A 1 267 ? 3.894 18.311 20.507 1.00 51.38 267 SER A CA 1
ATOM 2174 C C . SER A 1 267 ? 4.064 17.173 19.506 1.00 51.38 267 SER A C 1
ATOM 2176 O O . SER A 1 267 ? 4.276 17.401 18.314 1.00 51.38 267 SER A O 1
ATOM 2178 N N . PHE A 1 268 ? 4.050 15.933 19.996 1.00 54.06 268 PHE A N 1
ATOM 2179 C CA . PHE A 1 268 ? 4.026 14.760 19.158 1.00 54.06 268 PHE A CA 1
ATOM 2180 C C . PHE A 1 268 ? 2.837 14.993 18.230 1.00 54.06 268 PHE A C 1
ATOM 2182 O O . PHE A 1 268 ? 1.741 15.389 18.669 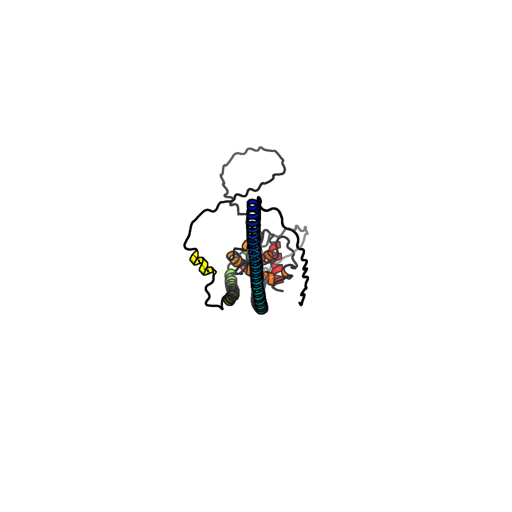1.00 54.06 268 PHE A O 1
ATOM 2189 N N . GLY A 1 269 ? 3.110 14.894 16.927 1.00 65.44 269 GLY A N 1
ATOM 2190 C CA . GLY A 1 269 ? 2.092 15.014 15.893 1.00 65.44 269 GLY A CA 1
ATOM 2191 C C . GLY A 1 269 ? 0.897 14.122 16.227 1.00 65.44 269 GLY A C 1
ATOM 2192 O O . GLY A 1 269 ? 0.977 13.274 17.116 1.00 65.44 269 GLY A O 1
ATOM 2193 N N . LYS A 1 270 ? -0.236 14.337 15.550 1.00 78.62 270 LYS A N 1
ATOM 2194 C CA . LYS A 1 270 ? -1.463 13.557 15.779 1.00 78.62 270 LYS A CA 1
ATOM 2195 C C . LYS A 1 270 ? -1.108 12.074 15.975 1.00 78.62 270 LYS A C 1
ATOM 2197 O O . LYS A 1 270 ? -0.510 11.462 15.087 1.00 78.62 270 LYS A O 1
ATOM 2202 N N . PHE A 1 271 ? -1.399 11.541 17.163 1.00 90.25 271 PHE A N 1
ATOM 2203 C CA . PHE A 1 271 ? -1.096 10.154 17.486 1.00 90.25 271 PHE A CA 1
ATOM 2204 C C . PHE A 1 271 ? -1.988 9.290 16.597 1.00 90.25 271 PHE A C 1
ATOM 2206 O O . PHE A 1 271 ? -3.209 9.290 16.734 1.00 90.25 271 PHE A O 1
ATOM 2213 N N . SER A 1 272 ? -1.371 8.661 15.607 1.00 93.81 272 SER A N 1
ATOM 2214 C CA . SER A 1 272 ? -2.040 7.965 14.515 1.00 93.81 272 SER A CA 1
ATOM 2215 C C . SER A 1 272 ? -1.202 6.763 14.130 1.00 93.81 272 SER A C 1
ATOM 2217 O O . SER A 1 272 ? 0.025 6.785 14.247 1.00 93.81 272 SER A O 1
ATOM 2219 N N . ILE A 1 273 ? -1.861 5.718 13.642 1.00 95.00 273 ILE A N 1
ATOM 2220 C CA . ILE A 1 273 ? -1.187 4.507 13.185 1.00 95.00 273 ILE A CA 1
ATOM 2221 C C . ILE A 1 273 ? -0.214 4.789 12.036 1.00 95.00 273 ILE A C 1
ATOM 2223 O O . ILE A 1 273 ? 0.807 4.119 11.902 1.00 95.00 273 ILE A O 1
ATOM 2227 N N . GLU A 1 274 ? -0.489 5.813 11.225 1.00 94.75 274 GLU A N 1
ATOM 2228 C CA . GLU A 1 274 ? 0.377 6.199 10.108 1.00 94.75 274 GLU A CA 1
ATOM 2229 C C . GLU A 1 274 ? 1.719 6.763 10.581 1.00 94.75 274 GLU A C 1
ATOM 2231 O O . GLU A 1 274 ? 2.743 6.522 9.939 1.00 94.75 274 GLU A O 1
ATOM 2236 N N . SER A 1 275 ? 1.741 7.418 11.745 1.00 93.56 275 SER A N 1
ATOM 2237 C CA . SER A 1 275 ? 2.966 7.925 12.373 1.00 93.56 275 SER A CA 1
ATOM 2238 C C . SER A 1 275 ? 3.922 6.796 12.781 1.00 93.56 275 SER A C 1
ATOM 2240 O O . SER A 1 275 ? 5.125 7.020 12.878 1.00 93.56 275 SER A O 1
ATOM 2242 N N . PHE A 1 276 ? 3.408 5.576 12.970 1.00 93.44 276 PHE A N 1
ATOM 2243 C CA . PHE A 1 276 ? 4.180 4.393 13.364 1.00 93.44 276 PHE A CA 1
ATOM 2244 C C . PHE A 1 276 ? 4.508 3.459 12.196 1.00 93.44 276 PHE A C 1
ATOM 2246 O O . PHE A 1 276 ? 5.070 2.389 12.407 1.00 93.44 276 PHE A O 1
ATOM 2253 N N . LYS A 1 277 ? 4.201 3.848 10.952 1.00 94.25 277 LYS A N 1
ATOM 2254 C CA . LYS A 1 277 ? 4.374 2.989 9.769 1.00 94.25 277 LYS A CA 1
ATOM 2255 C C . LYS A 1 277 ? 5.798 2.448 9.577 1.00 94.25 277 LYS A C 1
ATOM 2257 O O . LYS A 1 277 ? 5.964 1.387 8.987 1.00 94.25 277 LYS A O 1
ATOM 2262 N N . PHE A 1 278 ? 6.809 3.189 10.026 1.00 94.56 278 PHE A N 1
ATOM 2263 C CA . PHE A 1 278 ? 8.222 2.820 9.889 1.00 94.56 278 PHE A CA 1
ATOM 2264 C C . PHE A 1 278 ? 8.853 2.337 11.202 1.00 94.56 278 PHE A C 1
ATOM 2266 O O . PHE A 1 278 ? 10.063 2.127 11.250 1.00 94.56 278 PHE A O 1
ATOM 2273 N N . ASP A 1 279 ? 8.055 2.193 12.263 1.00 95.31 279 ASP A N 1
ATOM 2274 C CA . ASP A 1 279 ? 8.514 1.722 13.565 1.00 95.31 279 ASP A CA 1
ATOM 2275 C C . ASP A 1 279 ? 7.786 0.433 13.949 1.00 95.31 279 ASP A C 1
ATOM 2277 O O . ASP A 1 279 ? 6.837 0.412 14.739 1.00 95.31 279 ASP A O 1
ATOM 2281 N N . ASP A 1 280 ? 8.271 -0.667 13.376 1.00 95.50 280 ASP A N 1
ATOM 2282 C CA . ASP A 1 280 ? 7.747 -2.013 13.605 1.00 95.50 280 ASP A CA 1
ATOM 2283 C C . ASP A 1 280 ? 7.733 -2.375 15.095 1.00 95.50 280 ASP A C 1
ATOM 2285 O O . ASP A 1 280 ? 6.825 -3.058 15.564 1.00 95.50 280 ASP A O 1
ATOM 2289 N N . LYS A 1 281 ? 8.686 -1.857 15.886 1.00 94.88 281 LYS A N 1
ATOM 2290 C CA . LYS A 1 281 ? 8.730 -2.110 17.333 1.00 94.88 281 LYS A CA 1
ATOM 2291 C C . LYS A 1 281 ? 7.555 -1.460 18.043 1.00 94.88 281 LYS A C 1
ATOM 2293 O O . LYS A 1 281 ? 6.969 -2.086 18.921 1.00 94.88 281 LYS A O 1
ATOM 2298 N N . LEU A 1 282 ? 7.194 -0.230 17.679 1.00 93.88 282 LEU A N 1
ATOM 2299 C CA . LEU A 1 282 ? 6.033 0.443 18.261 1.00 93.88 282 LEU A CA 1
ATOM 2300 C C . LEU A 1 282 ? 4.720 -0.185 17.794 1.00 93.88 282 LEU A C 1
ATOM 2302 O O . LEU A 1 282 ? 3.830 -0.395 18.621 1.00 93.88 282 LEU A O 1
ATOM 2306 N N . ILE A 1 283 ? 4.604 -0.582 16.523 1.00 95.50 283 ILE A N 1
ATOM 2307 C CA . ILE A 1 283 ? 3.441 -1.349 16.044 1.00 95.50 283 ILE A CA 1
ATOM 2308 C C . ILE A 1 283 ? 3.299 -2.648 16.841 1.00 95.50 283 ILE A C 1
ATOM 2310 O O . ILE A 1 283 ? 2.227 -2.937 17.396 1.00 95.50 283 ILE A O 1
ATOM 2314 N N . ASN A 1 284 ? 4.403 -3.384 16.973 1.00 94.31 284 ASN A N 1
ATOM 2315 C CA . ASN A 1 284 ? 4.485 -4.596 17.765 1.00 94.31 284 ASN A CA 1
ATOM 2316 C C . ASN A 1 284 ? 4.408 -4.345 19.259 1.00 94.31 284 ASN A C 1
ATOM 2318 O O . ASN A 1 284 ? 4.197 -5.305 19.972 1.00 94.31 284 ASN A O 1
ATOM 2322 N N . TYR A 1 285 ? 4.489 -3.125 19.774 1.00 94.25 285 TYR A N 1
ATOM 2323 C CA . TYR A 1 285 ? 4.225 -2.825 21.181 1.00 94.25 285 TYR A CA 1
ATOM 2324 C C . TYR A 1 285 ? 2.750 -2.475 21.417 1.00 94.25 285 TYR A C 1
ATOM 2326 O O . TYR A 1 285 ? 2.158 -2.889 22.413 1.00 94.25 285 TYR A O 1
ATOM 2334 N N . TYR A 1 286 ? 2.113 -1.775 20.479 1.00 95.12 286 TYR A N 1
ATOM 2335 C CA . TYR A 1 286 ? 0.745 -1.275 20.626 1.00 95.12 286 TYR A CA 1
ATOM 2336 C C . TYR A 1 286 ? -0.348 -2.236 20.159 1.00 95.12 286 TYR A C 1
ATOM 2338 O O . TYR A 1 286 ? -1.412 -2.271 20.768 1.00 95.12 286 TYR A 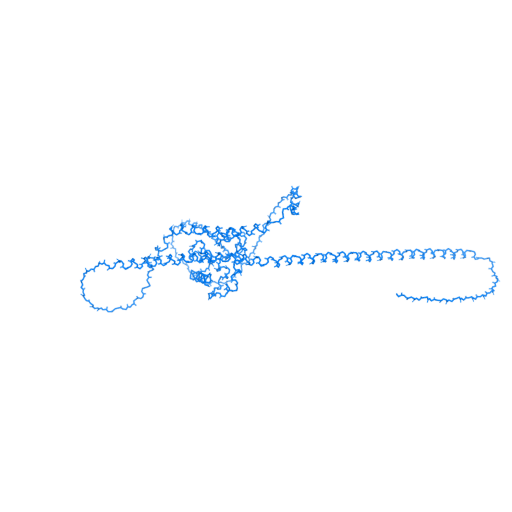O 1
ATOM 2346 N N . THR A 1 287 ? -0.103 -3.053 19.131 1.00 94.12 287 THR A N 1
ATOM 2347 C CA . THR A 1 287 ? -1.191 -3.806 18.458 1.00 94.12 287 THR A CA 1
ATOM 2348 C C . THR A 1 287 ? -1.104 -5.320 18.583 1.00 94.12 287 THR A C 1
ATOM 2350 O O . THR A 1 287 ? -2.100 -5.991 18.810 1.00 94.12 287 THR A O 1
ATOM 2353 N N . GLY A 1 288 ? 0.101 -5.847 18.444 1.00 90.38 288 GLY A N 1
ATOM 2354 C CA . GLY A 1 288 ? 0.437 -7.268 18.499 1.00 90.38 288 GLY A CA 1
ATOM 2355 C C . GLY A 1 288 ? 0.996 -7.745 17.168 1.00 90.38 288 GLY A C 1
ATOM 2356 O O . GLY A 1 288 ? 1.541 -8.837 17.084 1.00 90.38 288 GLY A O 1
ATOM 2357 N N . PHE A 1 289 ? 0.873 -6.917 16.131 1.00 92.38 289 PHE A N 1
ATOM 2358 C CA . PHE A 1 289 ? 1.356 -7.215 14.796 1.00 92.38 289 PHE A CA 1
ATOM 2359 C C . PHE A 1 289 ? 2.859 -6.998 14.678 1.00 92.38 289 PHE A C 1
ATOM 2361 O O . PHE A 1 289 ? 3.427 -6.161 15.373 1.00 92.38 289 PHE A O 1
ATOM 2368 N N . ASP A 1 290 ? 3.497 -7.772 13.806 1.00 90.69 290 ASP A N 1
ATOM 2369 C CA . ASP A 1 290 ? 4.942 -7.705 13.581 1.00 90.69 290 ASP A CA 1
ATOM 2370 C C . ASP A 1 290 ? 5.359 -6.374 12.935 1.00 90.69 290 ASP A C 1
ATOM 2372 O O . ASP A 1 290 ? 6.385 -5.814 13.301 1.00 90.69 290 ASP A O 1
ATOM 2376 N N . ASP A 1 291 ? 4.536 -5.848 12.025 1.00 94.00 291 ASP A N 1
ATOM 2377 C CA . ASP A 1 291 ? 4.770 -4.594 11.309 1.00 94.00 291 ASP A CA 1
ATOM 2378 C C . ASP A 1 291 ? 3.441 -3.913 10.919 1.00 94.00 291 ASP A C 1
ATOM 2380 O O . ASP A 1 291 ? 2.333 -4.427 11.143 1.00 94.00 291 ASP A O 1
ATOM 2384 N N . TYR A 1 292 ? 3.550 -2.725 10.322 1.00 96.44 292 TYR A N 1
ATOM 2385 C CA . TYR A 1 292 ? 2.403 -1.959 9.833 1.00 96.44 292 TYR A CA 1
ATOM 2386 C C . TYR A 1 292 ? 1.623 -2.679 8.719 1.00 96.44 292 TYR A C 1
ATOM 2388 O O . TYR A 1 292 ? 0.396 -2.565 8.644 1.00 96.44 292 TYR A O 1
ATOM 2396 N N . ASP A 1 293 ? 2.299 -3.445 7.863 1.00 94.38 293 ASP A N 1
ATOM 2397 C CA . ASP A 1 293 ? 1.658 -4.144 6.749 1.00 94.38 293 ASP A CA 1
ATOM 2398 C C . ASP A 1 293 ? 0.737 -5.263 7.255 1.00 94.38 293 ASP A C 1
ATOM 2400 O O . ASP A 1 293 ? -0.371 -5.431 6.743 1.00 94.38 293 ASP A O 1
ATOM 2404 N N . HIS A 1 294 ? 1.125 -5.977 8.312 1.00 90.12 294 HIS A N 1
ATOM 2405 C CA . HIS A 1 294 ? 0.287 -6.972 8.980 1.00 90.12 294 HIS A CA 1
ATOM 2406 C C . HIS A 1 294 ? -0.959 -6.340 9.604 1.00 90.12 294 HIS A C 1
ATOM 2408 O O . HIS A 1 294 ? -2.061 -6.877 9.434 1.00 90.12 294 HIS A O 1
ATOM 2414 N N . PHE A 1 295 ? -0.811 -5.182 10.258 1.00 95.69 295 PHE A N 1
ATOM 2415 C CA . PHE A 1 295 ? -1.951 -4.403 10.747 1.00 95.69 295 PHE A CA 1
ATOM 2416 C C . PHE A 1 295 ? -2.897 -4.025 9.595 1.00 95.69 295 PHE A C 1
ATOM 2418 O O . PHE A 1 295 ? -4.108 -4.240 9.683 1.00 95.69 295 PHE A O 1
ATOM 2425 N N . MET A 1 296 ? -2.357 -3.524 8.481 1.00 95.88 296 MET A N 1
ATOM 2426 C CA . MET A 1 296 ? -3.156 -3.117 7.323 1.00 95.88 296 MET A CA 1
ATOM 2427 C C . MET A 1 296 ? -3.835 -4.296 6.623 1.00 95.88 296 MET A C 1
ATOM 2429 O O . MET A 1 296 ? -4.984 -4.175 6.201 1.00 95.88 296 MET A O 1
ATOM 2433 N N . ILE A 1 297 ? -3.174 -5.453 6.526 1.00 91.38 297 ILE A N 1
ATOM 2434 C CA . ILE A 1 297 ? -3.785 -6.688 6.020 1.00 91.38 297 ILE A CA 1
ATOM 2435 C C . ILE A 1 297 ? -4.984 -7.063 6.889 1.00 91.38 297 ILE A C 1
ATOM 2437 O O . ILE A 1 297 ? -6.051 -7.348 6.346 1.00 91.38 297 ILE A O 1
ATOM 2441 N N . PHE A 1 298 ? -4.832 -7.036 8.217 1.00 90.19 298 PHE A N 1
ATOM 2442 C CA . PHE A 1 298 ? -5.931 -7.319 9.136 1.00 90.19 298 PHE A CA 1
ATOM 2443 C C . PHE A 1 298 ? -7.091 -6.337 8.950 1.00 90.19 298 PHE A C 1
ATOM 2445 O O . PHE A 1 298 ? -8.223 -6.770 8.742 1.00 90.19 298 PHE A O 1
ATOM 2452 N N . PHE A 1 299 ? -6.807 -5.035 8.936 1.00 95.06 299 PHE A N 1
ATOM 2453 C CA . PHE A 1 299 ? -7.816 -3.999 8.726 1.00 95.06 299 PHE A CA 1
ATOM 2454 C C . PHE A 1 299 ? -8.558 -4.184 7.389 1.00 95.06 299 PHE A C 1
ATOM 2456 O O . PHE A 1 299 ? -9.786 -4.173 7.352 1.00 95.06 299 PHE A O 1
ATOM 2463 N N . HIS A 1 300 ? -7.847 -4.461 6.292 1.00 91.44 300 HIS A N 1
ATOM 2464 C CA . HIS A 1 300 ? -8.471 -4.729 4.992 1.00 91.44 300 HIS A CA 1
ATOM 2465 C C . HIS A 1 300 ? -9.299 -6.022 4.964 1.00 91.44 300 HIS A C 1
ATOM 2467 O O . HIS A 1 300 ? -10.258 -6.110 4.197 1.00 91.44 300 HIS A O 1
ATOM 2473 N N . CYS A 1 301 ? -8.973 -7.022 5.789 1.00 89.38 301 CYS A N 1
ATOM 2474 C CA . CYS A 1 301 ? -9.789 -8.232 5.917 1.00 89.38 301 CYS A CA 1
ATOM 2475 C C . CYS A 1 301 ? -11.164 -7.967 6.546 1.00 89.38 301 CYS A C 1
ATOM 2477 O O . CYS A 1 301 ? -12.085 -8.740 6.287 1.00 89.38 301 CYS A O 1
ATOM 2479 N N . LEU A 1 302 ? -11.320 -6.889 7.322 1.00 88.44 302 LEU A N 1
ATOM 2480 C CA . LEU A 1 302 ? -12.617 -6.457 7.859 1.00 88.44 302 LEU A CA 1
ATOM 2481 C C . LEU A 1 302 ? -13.521 -5.861 6.763 1.00 88.44 302 LEU A C 1
ATOM 2483 O O . LEU A 1 302 ? -14.742 -5.819 6.910 1.00 88.44 302 LEU A O 1
ATOM 2487 N N . GLY A 1 303 ? -12.929 -5.462 5.633 1.00 88.81 303 GLY A N 1
ATOM 2488 C CA . GLY A 1 303 ? -13.636 -5.000 4.446 1.00 88.81 303 GLY A CA 1
ATOM 2489 C C . GLY A 1 303 ? -14.379 -3.680 4.650 1.00 88.81 303 GLY A C 1
ATOM 2490 O O . GLY A 1 303 ? -14.058 -2.880 5.525 1.00 88.81 303 GLY A O 1
ATOM 2491 N N . GLN A 1 304 ? -15.394 -3.456 3.815 1.00 89.62 304 GLN A N 1
ATOM 2492 C CA . GLN A 1 304 ? -16.176 -2.218 3.804 1.00 89.62 304 GLN A CA 1
ATOM 2493 C C . GLN A 1 304 ? -16.918 -1.967 5.128 1.00 89.62 304 GLN A C 1
ATOM 2495 O O . GLN A 1 304 ? -17.101 -0.820 5.523 1.00 89.62 304 GLN A O 1
ATOM 2500 N N . ALA A 1 305 ? -17.272 -3.028 5.858 1.00 87.62 305 ALA A N 1
ATOM 2501 C CA . ALA A 1 305 ? -18.000 -2.919 7.119 1.00 87.62 305 ALA A CA 1
ATOM 2502 C C . ALA A 1 305 ? -17.220 -2.146 8.201 1.00 87.62 305 ALA A C 1
ATOM 2504 O O . ALA A 1 305 ? -17.827 -1.462 9.020 1.00 87.62 305 ALA A O 1
ATOM 2505 N N . ALA A 1 306 ? -15.881 -2.162 8.150 1.00 91.31 306 ALA A N 1
ATOM 2506 C CA . ALA A 1 306 ? -15.032 -1.355 9.030 1.00 91.31 306 ALA A CA 1
ATOM 2507 C C . ALA A 1 306 ? -15.210 0.165 8.833 1.00 91.31 306 ALA A C 1
ATOM 2509 O O . ALA A 1 306 ? -14.903 0.944 9.734 1.00 91.31 306 ALA A O 1
ATOM 2510 N N . TYR A 1 307 ? -15.700 0.595 7.668 1.00 90.81 307 TYR A N 1
ATOM 2511 C CA . TYR A 1 307 ? -15.971 2.000 7.349 1.00 90.81 307 TYR A CA 1
ATOM 2512 C C . TYR A 1 307 ? -17.426 2.406 7.623 1.00 90.81 307 TYR A C 1
ATOM 2514 O O . TYR A 1 307 ? -17.728 3.595 7.689 1.00 90.81 307 TYR A O 1
ATOM 2522 N N . GLU A 1 308 ? -18.322 1.434 7.801 1.00 88.31 308 GLU A N 1
ATOM 2523 C CA . GLU A 1 308 ? -19.775 1.626 7.931 1.00 88.31 308 GLU A CA 1
ATOM 2524 C C . GLU A 1 308 ? -20.271 1.373 9.363 1.00 88.31 308 GLU A C 1
ATOM 2526 O O . GLU A 1 308 ? -21.436 1.050 9.599 1.00 88.31 308 GLU A O 1
ATOM 2531 N N . LEU A 1 309 ? -19.379 1.521 10.345 1.00 88.88 309 LEU A N 1
ATOM 2532 C CA . LEU A 1 309 ? -19.725 1.389 11.755 1.00 88.88 309 LEU A CA 1
ATOM 2533 C C . LEU A 1 309 ? -20.783 2.426 12.159 1.00 88.88 309 LEU A C 1
ATOM 2535 O O . LEU A 1 309 ? -20.723 3.586 11.756 1.00 88.88 309 LEU A O 1
ATOM 2539 N N . GLN A 1 310 ? -21.727 2.010 13.012 1.00 79.81 310 GLN A N 1
ATOM 2540 C CA . GLN A 1 310 ? -22.855 2.844 13.461 1.00 79.81 310 GLN A CA 1
ATOM 2541 C C . GLN A 1 310 ? -22.419 4.131 14.178 1.00 79.81 310 GLN A C 1
ATOM 2543 O O . GLN A 1 310 ? -23.178 5.098 14.239 1.00 79.81 310 GLN A O 1
ATOM 2548 N N . TYR A 1 311 ? -21.208 4.147 14.737 1.00 85.00 311 TYR A N 1
ATOM 2549 C CA . TYR A 1 311 ? -20.634 5.328 15.360 1.00 85.00 311 TYR A CA 1
ATOM 2550 C C . TYR A 1 311 ? -19.704 6.058 14.387 1.00 85.00 311 TYR A C 1
ATOM 2552 O O . TYR A 1 311 ? -18.606 5.595 14.080 1.00 85.00 311 TYR A O 1
ATOM 2560 N N . HIS A 1 312 ? -20.128 7.241 13.943 1.00 80.12 312 HIS A N 1
ATOM 2561 C CA . HIS A 1 312 ? -19.321 8.116 13.098 1.00 80.12 312 HIS A CA 1
ATOM 2562 C C . HIS A 1 312 ? -18.540 9.116 13.956 1.00 80.12 312 HIS A C 1
ATOM 2564 O O . HIS A 1 312 ? -19.091 10.094 14.463 1.00 80.12 312 HIS A O 1
ATOM 2570 N N . CYS A 1 313 ? -17.239 8.875 14.109 1.00 82.56 313 CYS A N 1
ATOM 2571 C CA . CYS A 1 313 ? -16.304 9.834 14.688 1.00 82.56 313 CYS A CA 1
ATOM 2572 C C . CYS A 1 313 ? -15.527 10.525 13.561 1.00 82.56 313 CYS A C 1
ATOM 2574 O O . CYS A 1 313 ? -14.782 9.865 12.846 1.00 82.56 313 CYS A O 1
ATOM 2576 N N . SER A 1 314 ? -15.676 11.844 13.409 1.00 85.94 314 SER A N 1
ATOM 2577 C CA . SER A 1 314 ? -14.929 12.636 12.414 1.00 85.94 314 SER A CA 1
ATOM 2578 C C . SER A 1 314 ? -13.502 12.985 12.849 1.00 85.94 314 SER A C 1
ATOM 2580 O O . SER A 1 314 ? -12.718 13.478 12.043 1.00 85.94 314 SER A O 1
ATOM 2582 N N . LEU A 1 315 ? -13.155 12.753 14.120 1.00 89.62 315 LEU A N 1
ATOM 2583 C CA . LEU A 1 315 ? -11.843 13.096 14.679 1.00 89.62 315 LEU A CA 1
ATOM 2584 C C . LEU A 1 315 ? -10.784 12.016 14.402 1.00 89.62 315 LEU A C 1
ATOM 2586 O O . LEU A 1 315 ? -9.594 12.324 14.276 1.00 89.62 315 LEU A O 1
ATOM 2590 N N . LEU A 1 316 ? -11.219 10.756 14.303 1.00 92.69 316 LEU A N 1
ATOM 2591 C CA . LEU A 1 316 ? -10.358 9.588 14.131 1.00 92.69 316 LEU A CA 1
ATOM 2592 C C . LEU A 1 316 ? -10.752 8.813 12.882 1.00 92.69 316 LEU A C 1
ATOM 2594 O O . LEU A 1 316 ? -11.911 8.427 12.729 1.00 92.69 316 LEU A O 1
ATOM 2598 N N . ASP A 1 317 ? -9.764 8.512 12.048 1.00 93.94 317 ASP A N 1
ATOM 2599 C CA . ASP A 1 317 ? -9.961 7.628 10.907 1.00 93.94 317 ASP A CA 1
ATOM 2600 C C . ASP A 1 317 ? -10.276 6.204 11.387 1.00 93.94 317 ASP A C 1
ATOM 2602 O O . ASP A 1 317 ? -9.793 5.798 12.446 1.00 93.94 317 ASP A O 1
ATOM 2606 N N . PRO A 1 318 ? -11.020 5.385 10.621 1.00 95.69 318 PRO A N 1
ATOM 2607 C CA . PRO A 1 318 ? -11.329 4.007 11.015 1.00 95.69 318 PRO A CA 1
ATOM 2608 C C . PRO A 1 318 ? -10.088 3.172 11.367 1.00 95.69 318 PRO A C 1
ATOM 2610 O O . PRO A 1 318 ? -10.127 2.350 12.279 1.00 95.69 318 PRO A O 1
ATOM 2613 N N . LYS A 1 319 ? -8.958 3.431 10.695 1.00 95.88 319 LYS A N 1
ATOM 2614 C CA . LYS A 1 319 ? -7.658 2.818 11.007 1.00 95.88 319 LYS A CA 1
ATOM 2615 C C . LYS A 1 319 ? -7.167 3.199 12.408 1.00 95.88 319 LYS A C 1
ATOM 2617 O O . LYS A 1 319 ? -6.764 2.323 13.167 1.00 95.88 319 LYS A O 1
ATOM 2622 N N . ASP A 1 320 ? -7.255 4.479 12.767 1.00 96.50 320 ASP A N 1
ATOM 2623 C CA . ASP A 1 320 ? -6.872 4.986 14.090 1.00 96.50 320 ASP A CA 1
ATOM 2624 C C . ASP A 1 320 ? -7.837 4.522 15.181 1.00 96.50 320 ASP A C 1
ATOM 2626 O O . ASP A 1 320 ? -7.416 4.214 16.291 1.00 96.50 320 ASP A O 1
ATOM 2630 N N . GLN A 1 321 ? -9.128 4.416 14.868 1.00 96.75 321 GLN A N 1
ATOM 2631 C CA . GLN A 1 321 ? -10.120 3.874 15.792 1.00 96.75 321 GLN A CA 1
ATOM 2632 C C . GLN A 1 321 ? -9.867 2.391 16.100 1.00 96.75 321 GLN A C 1
ATOM 2634 O O . GLN A 1 321 ? -9.913 1.985 17.266 1.00 96.75 321 GLN A O 1
ATOM 2639 N N . LEU A 1 322 ? -9.554 1.585 15.077 1.00 96.50 322 LEU A N 1
ATOM 2640 C CA . LEU A 1 322 ? -9.139 0.200 15.284 1.00 96.50 322 LEU A CA 1
ATOM 2641 C C . LEU A 1 322 ? -7.833 0.144 16.078 1.00 96.50 322 LEU A C 1
ATOM 2643 O O . LEU A 1 322 ? -7.730 -0.635 17.020 1.00 96.50 322 LEU A O 1
ATOM 2647 N N . PHE A 1 323 ? -6.849 0.972 15.725 1.00 96.94 323 PHE A N 1
ATOM 2648 C CA . PHE A 1 323 ? -5.569 1.038 16.422 1.00 96.94 323 PHE A CA 1
ATOM 2649 C C . PHE A 1 323 ? -5.740 1.353 17.914 1.00 96.94 323 PHE A C 1
ATOM 2651 O O . PHE A 1 323 ? -5.230 0.614 18.753 1.00 96.94 323 PHE A O 1
ATOM 2658 N N . LEU A 1 324 ? -6.541 2.369 18.249 1.00 96.75 324 LEU A N 1
ATOM 2659 C CA . LEU A 1 324 ? -6.924 2.719 19.619 1.00 96.75 324 LEU A CA 1
ATOM 2660 C C . LEU A 1 324 ? -7.588 1.537 20.336 1.00 96.75 324 LEU A C 1
ATOM 2662 O O . LEU A 1 324 ? -7.245 1.223 21.476 1.00 96.75 324 LEU A O 1
ATOM 2666 N N . THR A 1 325 ? -8.508 0.846 19.660 1.00 96.31 325 THR A N 1
ATOM 2667 C CA . THR A 1 325 ? -9.191 -0.323 20.229 1.00 96.31 325 THR A CA 1
ATOM 2668 C C . THR A 1 325 ? -8.205 -1.458 20.513 1.00 96.31 325 THR A C 1
ATOM 2670 O O . THR A 1 325 ? -8.243 -2.049 21.590 1.00 96.31 325 THR A O 1
ATOM 2673 N N . LEU A 1 326 ? -7.274 -1.741 19.599 1.00 95.38 326 LEU A N 1
ATOM 2674 C CA . LEU A 1 326 ? -6.238 -2.753 19.812 1.00 95.38 326 LEU A CA 1
ATOM 2675 C C . LEU A 1 326 ? -5.282 -2.365 20.941 1.00 95.38 326 LEU A C 1
ATOM 2677 O O . LEU A 1 326 ? -4.950 -3.222 21.753 1.00 95.38 326 LEU A O 1
ATOM 2681 N N . MET A 1 327 ? -4.905 -1.088 21.054 1.00 95.12 327 MET A N 1
ATOM 2682 C CA . MET A 1 327 ? -4.113 -0.589 22.182 1.00 95.12 327 MET A CA 1
ATOM 2683 C C . MET A 1 327 ? -4.809 -0.839 23.517 1.00 95.12 327 MET A C 1
ATOM 2685 O O . MET A 1 327 ? -4.174 -1.327 24.453 1.00 95.12 327 MET A O 1
ATOM 2689 N N . LYS A 1 328 ? -6.117 -0.559 23.598 1.00 94.50 328 LYS A N 1
ATOM 2690 C CA . LYS A 1 328 ? -6.924 -0.845 24.789 1.00 94.50 328 LYS A CA 1
ATOM 2691 C C . LYS A 1 328 ? -6.919 -2.335 25.118 1.00 94.50 328 LYS A C 1
ATOM 2693 O O . LYS A 1 328 ? -6.645 -2.706 26.254 1.00 94.50 328 LYS A O 1
ATOM 2698 N N . LEU A 1 329 ? -7.217 -3.182 24.133 1.00 91.50 329 LEU A N 1
ATOM 2699 C CA . LEU A 1 329 ? -7.310 -4.632 24.325 1.00 91.50 329 LEU A CA 1
ATOM 2700 C C . LEU A 1 329 ? -5.964 -5.257 24.698 1.00 91.50 329 LEU A C 1
ATOM 2702 O O . LEU A 1 329 ? -5.918 -6.205 25.477 1.00 91.50 329 LEU A O 1
ATOM 2706 N N . ARG A 1 330 ? -4.873 -4.723 24.150 1.00 90.12 330 ARG A N 1
ATOM 2707 C CA . ARG A 1 330 ? -3.527 -5.234 24.366 1.00 90.12 330 ARG A CA 1
ATOM 2708 C C . ARG A 1 330 ? -2.922 -4.787 25.687 1.00 90.12 330 ARG A C 1
ATOM 2710 O O . ARG A 1 330 ? -2.386 -5.609 26.420 1.00 90.12 330 ARG A O 1
ATOM 2717 N N . GLN A 1 331 ? -2.912 -3.482 25.927 1.00 90.44 331 GLN A N 1
ATOM 2718 C CA . GLN A 1 331 ? -2.158 -2.890 27.031 1.00 90.44 331 GLN A CA 1
ATOM 2719 C C . GLN A 1 331 ? -3.034 -2.588 28.241 1.00 90.44 331 GLN A C 1
ATOM 2721 O O . GLN A 1 331 ? -2.521 -2.110 29.242 1.00 90.44 331 GLN A O 1
ATOM 2726 N N . ALA A 1 332 ? -4.348 -2.815 28.140 1.00 90.56 332 ALA A N 1
ATOM 2727 C CA . ALA A 1 332 ? -5.315 -2.466 29.174 1.00 90.56 332 ALA A CA 1
ATOM 2728 C C . ALA A 1 332 ? -5.255 -0.986 29.611 1.00 90.56 332 ALA A C 1
ATOM 2730 O O . ALA A 1 332 ? -5.719 -0.655 30.697 1.00 90.56 332 ALA A O 1
ATOM 2731 N N . LYS A 1 333 ? -4.731 -0.087 28.757 1.00 90.50 333 LYS A N 1
ATOM 2732 C CA . LYS A 1 333 ? -4.584 1.349 29.056 1.00 90.50 333 LYS A CA 1
ATOM 2733 C C . LYS A 1 333 ? -5.898 1.972 29.498 1.00 90.50 333 LYS A C 1
ATOM 2735 O O . LYS A 1 333 ? -6.952 1.629 28.968 1.00 90.50 333 LYS A O 1
ATOM 2740 N N . GLU A 1 334 ? -5.851 2.921 30.419 1.00 93.81 334 GLU A N 1
ATOM 2741 C CA . GLU A 1 334 ? -7.045 3.644 30.852 1.00 93.81 334 GLU A CA 1
ATOM 2742 C C . GLU A 1 334 ? -7.620 4.525 29.733 1.00 93.81 334 GLU A C 1
ATOM 2744 O O . GLU A 1 334 ? -6.904 4.981 28.839 1.00 93.81 334 GLU A O 1
ATOM 2749 N N . ASP A 1 335 ? -8.932 4.775 29.778 1.00 94.31 335 ASP A N 1
ATOM 2750 C CA . ASP A 1 335 ? -9.603 5.594 28.758 1.00 94.31 335 ASP A CA 1
ATOM 2751 C C . ASP A 1 335 ? -9.090 7.042 28.779 1.00 94.31 335 ASP A C 1
ATOM 2753 O O . ASP A 1 335 ? -8.955 7.651 27.718 1.00 94.31 335 ASP A O 1
ATOM 2757 N N . VAL A 1 336 ? -8.728 7.550 29.965 1.00 96.44 336 VAL A N 1
ATOM 2758 C CA . VAL A 1 336 ? -8.101 8.866 30.178 1.00 96.44 336 VAL A CA 1
ATOM 2759 C C . VAL A 1 336 ? -6.785 8.974 29.407 1.00 96.44 336 VAL A C 1
ATOM 2761 O O . VAL A 1 336 ? -6.538 9.953 28.704 1.00 96.44 336 VAL A O 1
ATOM 2764 N N . GLU A 1 337 ? -5.936 7.947 29.487 1.00 95.38 337 GLU A N 1
ATOM 2765 C CA . GLU A 1 337 ? -4.639 7.953 28.812 1.00 95.38 337 GLU A CA 1
ATOM 2766 C C . GLU A 1 337 ? -4.804 7.911 27.288 1.00 95.38 337 GLU A C 1
ATOM 2768 O O . GLU A 1 337 ? -4.176 8.682 26.560 1.00 95.38 337 GLU A O 1
ATOM 2773 N N . LEU A 1 338 ? -5.700 7.054 26.792 1.00 95.88 338 LEU A N 1
ATOM 2774 C CA . LEU A 1 338 ? -6.009 6.980 25.363 1.00 95.88 338 LEU A CA 1
ATOM 2775 C C . LEU A 1 338 ? -6.624 8.288 24.845 1.00 95.88 338 LEU A C 1
ATOM 2777 O O . LEU A 1 338 ? -6.301 8.720 23.738 1.00 95.88 338 LEU A O 1
ATOM 2781 N N . ALA A 1 339 ? -7.464 8.945 25.646 1.00 96.06 339 ALA A N 1
ATOM 2782 C CA . ALA A 1 339 ? -8.045 10.245 25.329 1.00 96.06 339 ALA A CA 1
ATOM 2783 C C . ALA A 1 339 ? -6.955 11.311 25.138 1.00 96.06 339 ALA A C 1
ATOM 2785 O O . ALA A 1 339 ? -6.966 12.032 24.136 1.00 96.06 339 ALA A O 1
ATOM 2786 N N . MET A 1 340 ? -5.966 11.347 26.038 1.00 94.50 340 MET A N 1
ATOM 2787 C CA . MET A 1 340 ? -4.815 12.249 25.930 1.00 94.50 340 MET A CA 1
ATOM 2788 C C . MET A 1 340 ? -3.950 11.951 24.701 1.00 94.50 340 MET A C 1
ATOM 2790 O O . MET A 1 340 ? -3.608 12.877 23.964 1.00 94.50 340 MET A O 1
ATOM 2794 N N . LEU A 1 341 ? -3.634 10.677 24.438 1.00 94.12 341 LEU A N 1
ATOM 2795 C CA . LEU A 1 341 ? -2.802 10.279 23.296 1.00 94.12 341 LEU A CA 1
ATOM 2796 C C . LEU A 1 341 ? -3.439 10.692 21.964 1.00 94.12 341 LEU A C 1
ATOM 2798 O O . LEU A 1 341 ? -2.809 11.365 21.150 1.00 94.12 341 LEU A O 1
ATOM 2802 N N . PHE A 1 342 ? -4.711 10.347 21.759 1.00 94.75 342 PHE A N 1
ATOM 2803 C CA . PHE A 1 342 ? -5.421 10.602 20.503 1.00 94.75 342 PHE A CA 1
ATOM 2804 C C . PHE A 1 342 ? -6.049 12.001 20.415 1.00 94.75 342 PHE A C 1
ATOM 2806 O O . PHE A 1 342 ? -6.627 12.342 19.382 1.00 94.75 342 PHE A O 1
ATOM 2813 N N . LYS A 1 343 ? -5.921 12.824 21.466 1.00 94.19 343 LYS A N 1
ATOM 2814 C CA . LYS A 1 343 ? -6.511 14.170 21.572 1.00 94.19 343 LYS A CA 1
ATOM 2815 C C . LYS A 1 343 ? -8.030 14.158 21.339 1.00 94.19 343 LYS A C 1
ATOM 2817 O O . LYS A 1 343 ? -8.572 14.984 20.606 1.00 94.19 343 LYS A O 1
ATOM 2822 N N . VAL A 1 344 ? -8.716 13.201 21.961 1.00 94.94 344 VAL A N 1
ATOM 2823 C CA . VAL A 1 344 ? -10.181 13.043 21.931 1.00 94.94 344 VAL A CA 1
ATOM 2824 C C . VAL A 1 344 ? -10.734 12.974 23.354 1.00 94.94 344 VAL A C 1
ATOM 2826 O O . VAL A 1 344 ? -9.981 12.798 24.300 1.00 94.94 344 VAL A O 1
ATOM 2829 N N . SER A 1 345 ? -12.050 13.110 23.537 1.00 96.56 345 SER A N 1
ATOM 2830 C CA . SER A 1 345 ? -12.649 12.962 24.873 1.00 96.56 345 SER A CA 1
ATOM 2831 C C . SER A 1 345 ? -12.691 11.494 25.316 1.00 96.56 345 SER A C 1
ATOM 2833 O O . SER A 1 345 ? -12.883 10.610 24.480 1.00 96.56 345 SER A O 1
ATOM 2835 N N . GLU A 1 346 ? -12.626 11.226 26.622 1.00 97.00 346 GLU A N 1
ATOM 2836 C CA . GLU A 1 346 ? -12.824 9.875 27.187 1.00 97.00 346 GLU A CA 1
ATOM 2837 C C . GLU A 1 346 ? -14.149 9.245 26.739 1.00 97.00 346 GLU A C 1
ATOM 2839 O O . GLU A 1 346 ? -14.221 8.063 26.406 1.00 97.00 346 GLU A O 1
ATOM 2844 N N . SER A 1 347 ? -15.203 10.060 26.630 1.00 96.44 347 SER A N 1
ATOM 2845 C CA . SER A 1 347 ? -16.497 9.598 26.123 1.00 96.44 347 SER A CA 1
ATOM 2846 C C . SER A 1 347 ? -16.419 9.114 24.667 1.00 96.44 347 SER A C 1
ATOM 2848 O O . SER A 1 347 ? -17.102 8.160 24.293 1.00 96.44 347 SER A O 1
ATOM 2850 N N . THR A 1 348 ? -15.559 9.732 23.848 1.00 96.56 348 THR A N 1
ATOM 2851 C CA . THR A 1 348 ? -15.277 9.305 22.471 1.00 96.56 348 THR A CA 1
ATOM 2852 C C . THR A 1 348 ? -14.531 7.977 22.480 1.00 96.56 348 THR A C 1
ATOM 2854 O O . THR A 1 348 ? -14.935 7.062 21.770 1.00 96.56 348 THR A O 1
ATOM 2857 N N . VAL A 1 349 ? -13.485 7.854 23.305 1.00 97.12 349 VAL A N 1
ATOM 2858 C CA . VAL A 1 349 ? -12.694 6.622 23.471 1.00 97.12 349 VAL A CA 1
ATOM 2859 C C . VAL A 1 349 ? -13.606 5.445 23.815 1.00 97.12 349 VAL A C 1
ATOM 2861 O O . VAL A 1 349 ? -13.621 4.448 23.093 1.00 97.12 349 VAL A O 1
ATOM 2864 N N . SER A 1 350 ? -14.447 5.602 24.839 1.00 96.06 350 SER A N 1
ATOM 2865 C CA . SER A 1 350 ? -15.393 4.575 25.281 1.00 96.06 350 SER A CA 1
ATOM 2866 C C . SER A 1 350 ? -16.362 4.145 24.167 1.00 96.06 350 SER A C 1
ATOM 2868 O O . SER A 1 350 ? -16.545 2.951 23.917 1.00 96.06 350 SER A O 1
ATOM 2870 N N . ARG A 1 351 ? -16.937 5.105 23.421 1.00 96.38 351 ARG A N 1
ATOM 2871 C CA . ARG A 1 351 ? -17.843 4.819 22.290 1.00 96.38 351 ARG A CA 1
ATOM 2872 C C . ARG A 1 351 ? -17.140 4.109 21.138 1.00 96.38 351 ARG A C 1
ATOM 2874 O O . ARG A 1 351 ? -17.713 3.175 20.575 1.00 96.38 351 ARG A O 1
ATOM 2881 N N . VAL A 1 352 ? -15.920 4.529 20.794 1.00 96.56 352 VAL A N 1
ATOM 2882 C CA . VAL A 1 352 ? -15.097 3.880 19.764 1.00 96.56 352 VAL A CA 1
ATOM 2883 C C . VAL A 1 352 ? -14.841 2.429 20.158 1.00 96.56 352 VAL A C 1
ATOM 2885 O O . VAL A 1 352 ? -15.198 1.530 19.401 1.00 96.56 352 VAL A O 1
ATOM 2888 N N . ILE A 1 353 ? -14.319 2.195 21.364 1.00 95.00 353 ILE A N 1
ATOM 2889 C CA . ILE A 1 353 ? -13.991 0.852 21.854 1.00 95.00 353 ILE A CA 1
ATOM 2890 C C . ILE A 1 353 ? -15.229 -0.048 21.837 1.00 95.00 353 ILE A C 1
ATOM 2892 O O . ILE A 1 353 ? -15.176 -1.140 21.279 1.00 95.00 353 ILE A O 1
ATOM 2896 N N . MET A 1 354 ? -16.362 0.408 22.380 1.00 93.38 354 MET A N 1
ATOM 2897 C CA . MET A 1 354 ? -17.596 -0.386 22.391 1.00 93.38 354 MET A CA 1
ATOM 2898 C C . MET A 1 354 ? -18.097 -0.711 20.982 1.00 93.38 354 MET A C 1
ATOM 2900 O O . MET A 1 354 ? -18.507 -1.840 20.720 1.00 93.38 354 MET A O 1
ATOM 2904 N N . THR A 1 355 ? -18.036 0.250 20.059 1.00 95.25 355 THR A N 1
ATOM 2905 C CA . THR A 1 355 ? -18.462 0.039 18.668 1.00 95.25 355 THR A CA 1
ATOM 2906 C C . THR A 1 355 ? -17.600 -1.020 17.986 1.00 95.25 355 THR A C 1
ATOM 2908 O O . THR A 1 355 ? -18.134 -1.944 17.373 1.00 95.25 355 THR A O 1
ATOM 2911 N N . TRP A 1 356 ? -16.277 -0.925 18.128 1.00 95.38 356 TRP A N 1
ATOM 2912 C CA . TRP A 1 356 ? -15.348 -1.879 17.529 1.00 95.38 356 TRP A CA 1
ATOM 2913 C C . TRP A 1 356 ? -15.403 -3.255 18.189 1.00 95.38 356 TRP A C 1
ATOM 2915 O O . TRP A 1 356 ? -15.356 -4.252 17.480 1.00 95.38 356 TRP A O 1
ATOM 2925 N N . ILE A 1 357 ? -15.558 -3.341 19.513 1.00 91.62 357 ILE A N 1
ATOM 2926 C CA . ILE A 1 357 ? -15.744 -4.627 20.202 1.00 91.62 357 ILE A CA 1
ATOM 2927 C C . ILE A 1 357 ? -17.026 -5.309 19.721 1.00 91.62 357 ILE A C 1
ATOM 2929 O O . ILE A 1 357 ? -16.993 -6.495 19.402 1.00 91.62 357 ILE A O 1
ATOM 2933 N N . ASN A 1 358 ? -18.134 -4.568 19.619 1.00 90.06 358 ASN A N 1
ATOM 2934 C CA . ASN A 1 358 ? -19.387 -5.116 19.106 1.00 90.06 358 ASN A CA 1
ATOM 2935 C C . ASN A 1 358 ? -19.224 -5.606 17.662 1.00 90.06 358 ASN A C 1
ATOM 2937 O O . ASN A 1 358 ? -19.634 -6.718 17.356 1.00 90.06 358 ASN A O 1
ATOM 2941 N N . PHE A 1 359 ? -18.567 -4.829 16.801 1.00 90.94 359 PHE A N 1
ATOM 2942 C CA . PHE A 1 359 ? -18.306 -5.215 15.413 1.00 90.94 359 PHE A CA 1
ATOM 2943 C C . PHE A 1 359 ? -17.355 -6.414 15.261 1.00 90.94 359 PHE A C 1
ATOM 2945 O O . PHE A 1 359 ? -17.530 -7.238 14.374 1.00 90.94 359 PHE A O 1
ATOM 2952 N N . LEU A 1 360 ? -16.326 -6.525 16.103 1.00 86.88 360 LEU A N 1
ATOM 2953 C CA . LEU A 1 360 ? -15.376 -7.640 16.037 1.00 86.88 360 LEU A CA 1
ATOM 2954 C C . LEU A 1 360 ? -15.955 -8.940 16.613 1.00 86.88 360 LEU A C 1
ATOM 2956 O O . LEU A 1 360 ? -15.417 -10.017 16.347 1.00 86.88 360 LEU A O 1
ATOM 2960 N N . TYR A 1 361 ? -17.015 -8.850 17.418 1.00 78.00 361 TYR A N 1
ATOM 2961 C CA . TYR A 1 361 ? -17.630 -10.000 18.075 1.00 78.00 361 TYR A CA 1
ATOM 2962 C C . TYR A 1 361 ? -18.866 -10.547 17.357 1.00 78.00 361 TYR A C 1
ATOM 2964 O O . TYR A 1 361 ? -19.022 -11.773 17.285 1.00 78.00 361 TYR A O 1
ATOM 2972 N N . PHE A 1 362 ? -19.741 -9.655 16.888 1.00 71.69 362 PHE A N 1
ATOM 2973 C CA . PHE A 1 362 ? -21.009 -9.975 16.229 1.00 71.69 362 PHE A CA 1
ATOM 2974 C C . PHE A 1 362 ? -20.855 -9.935 14.713 1.00 71.69 362 PHE A C 1
ATOM 2976 O O . PHE A 1 362 ? -21.341 -10.895 14.068 1.00 71.69 362 PHE A O 1
#

InterPro domains:
  IPR027805 Transposase, Helix-turn-helix domain [PF13613] (315-361)

Radius of gyration: 47.41 Å; chains: 1; bounding box: 92×74×166 Å

Foldseek 3Di:
DDDDDDDDDDDDDDDDDDDDDDDDCPVVVVVVVVVVVVVVVVVVVVVVVVVVVVVVVVVVVVVVVVVVVVVVVVVVVVVVVVVVVVVVVVVCVVVVVVLVVVVVVVVLVLLVVLVVVVVVVVVVVVVVVVVVVVVPPPDDDDDDDDDDDDDDDDPDPDDDDCVVVVVVPPCVVVCVVLVVSLVVVLVVVVVSVVVVVCVVVPDDPDDDDPVVVVVVVPPPDDDDDDDDDDDDDDDDDDDDDDDDDDDDDDDDDDDDPPPPPPPPPPPPPQLALVVCQPPLVVCCVQASDSHSVRLVVVCCVLPPVLVVFPDDDPLHDSSRLVSLLRNCSNVVDDLVVSCVRNVHDSVVSVVSNVRVSVSSND

Secondary structure (DSSP, 8-state):
----------------------SS-HHHHHHHHHHHHHHHHHHHHHHHHHHHHHHHHHHHHHHHHHHHHHHHHHHHHHHHHHHHHHHHHHHHHHHHHHHHHHHHHHHHHHHHHHHHHHHHHHHHHHHHHHHHHHHS-S-----------------PPP---THHHHHHS--HHHHHHHHHHHHHHHHHHHHHHHHHHHHHH-S--S---HHHHHHHTSTT------PPP-------------------------------------------GGGGTT-HHHHHHHTS-SSHHHHHHHHHHTGGGGGS-SS--SSS-HHHHHHHHHHHHHH---HHHHHHHHTS-HHHHHHHHHHHHHHHH-

Sequence (362 aa):
MKVSDKDEKESKFTHRSEAHSRTSSNSSSVAIRKRAKAEAAQAKLEFAMKEADLQKQKAYIEEQEKVASAKTFTKKAELEAELELSTIRRKQRPLLQRLMRLNMTKMFVVVKSLIFFYQKTVYERTNRYVEQQTSGDAVHEHSHMPTPKPSRPKYDVPSMPSWITDILLNHEMMDGIHHYFYYEFMVKIQEATTARINIVTGDTLDEESPRAKRFKQRSAEEPTLILKQFDFQYETEVDSSEPRDEKPITVDDVSSNDQGIQCDIPSFGKFSIESFKFDDKLINYYTGFDDYDHFMIFFHCLGQAAYELQYHCSLLDPKDQLFLTLMKLRQAKEDVELAMLFKVSESTVSRVIMTWINFLYF

Organism: Mytilus coruscus (NCBI:txid42192)

pLDDT: mean 70.47, std 22.99, range [27.61, 98.25]